Protein AF-A0A0W0FMC0-F1 (afdb_monomer_lite)

Organism: Moniliophthora roreri (NCBI:txid221103)

Structure (mmCIF, N/CA/C/O backbone):
data_AF-A0A0W0FMC0-F1
#
_entry.id   AF-A0A0W0FMC0-F1
#
loop_
_atom_site.group_PDB
_atom_site.id
_atom_site.type_symbol
_atom_site.label_atom_id
_atom_site.label_alt_id
_atom_site.label_comp_id
_atom_site.label_asym_id
_atom_site.label_entity_id
_atom_site.label_seq_id
_atom_site.pdbx_PDB_ins_code
_atom_site.Cartn_x
_atom_site.Cartn_y
_atom_site.Cartn_z
_atom_site.occupancy
_atom_site.B_iso_or_equiv
_atom_site.auth_seq_id
_atom_site.auth_comp_id
_atom_site.auth_asym_id
_atom_site.auth_atom_id
_atom_site.pdbx_PDB_model_num
ATOM 1 N N . MET A 1 1 ? 22.360 -25.086 11.226 1.00 50.34 1 MET A N 1
ATOM 2 C CA . MET A 1 1 ? 21.334 -25.735 12.081 1.00 50.34 1 MET A CA 1
ATOM 3 C C . MET A 1 1 ? 20.639 -26.834 11.282 1.00 50.34 1 MET A C 1
ATOM 5 O O . MET A 1 1 ? 20.276 -26.610 10.137 1.00 50.34 1 MET A O 1
ATOM 9 N N . SER A 1 2 ? 20.569 -28.038 11.855 1.00 46.50 2 SER A N 1
ATOM 10 C CA . SER A 1 2 ? 20.397 -29.331 11.168 1.00 46.50 2 SER A CA 1
ATOM 11 C C . SER A 1 2 ? 19.040 -29.531 10.470 1.00 46.50 2 SER A C 1
ATOM 13 O O . SER A 1 2 ? 17.982 -29.369 11.078 1.00 46.50 2 SER A O 1
ATOM 15 N N . SER A 1 3 ? 19.076 -29.980 9.212 1.00 63.41 3 SER A N 1
ATOM 16 C CA . SER A 1 3 ? 17.929 -30.356 8.362 1.00 63.41 3 SER A CA 1
ATOM 17 C C . SER A 1 3 ? 17.030 -31.457 8.955 1.00 63.41 3 SER A C 1
ATOM 19 O O . SER A 1 3 ? 15.881 -31.623 8.537 1.00 63.41 3 SER A O 1
ATOM 21 N N . SER A 1 4 ? 17.512 -32.173 9.975 1.00 63.03 4 SER A N 1
ATOM 22 C CA . SER A 1 4 ? 16.796 -33.255 10.660 1.00 63.03 4 SER A CA 1
ATOM 23 C C . SER A 1 4 ? 15.571 -32.775 11.458 1.00 63.03 4 SER A C 1
ATOM 25 O O . SER A 1 4 ? 14.527 -33.435 11.471 1.00 63.03 4 SER A O 1
ATOM 27 N N . THR A 1 5 ? 15.623 -31.584 12.066 1.00 66.31 5 THR A N 1
ATOM 28 C CA . THR A 1 5 ? 14.512 -31.079 12.899 1.00 66.31 5 THR A CA 1
ATOM 29 C C . THR A 1 5 ? 13.316 -30.601 12.073 1.00 66.31 5 THR A C 1
ATOM 31 O O . THR A 1 5 ? 12.178 -30.649 12.546 1.00 66.31 5 THR A O 1
ATOM 34 N N . ARG A 1 6 ? 13.538 -30.209 10.810 1.00 66.31 6 ARG A N 1
ATOM 35 C CA . ARG A 1 6 ? 12.477 -29.761 9.892 1.00 66.31 6 ARG A CA 1
ATOM 36 C C . ARG A 1 6 ? 11.593 -30.924 9.426 1.00 66.31 6 ARG A C 1
ATOM 38 O O . ARG A 1 6 ? 10.374 -30.777 9.377 1.00 66.31 6 ARG A O 1
ATOM 45 N N . ARG A 1 7 ? 12.179 -32.106 9.178 1.00 72.12 7 ARG A N 1
ATOM 46 C CA . ARG A 1 7 ? 11.436 -33.302 8.728 1.00 72.12 7 ARG A CA 1
ATOM 47 C C . ARG A 1 7 ? 10.457 -33.841 9.777 1.00 72.12 7 ARG A C 1
ATOM 49 O O . ARG A 1 7 ? 9.351 -34.229 9.417 1.00 72.12 7 ARG A O 1
ATOM 56 N N . ARG A 1 8 ? 10.807 -33.804 11.071 1.00 74.75 8 ARG A N 1
ATOM 57 C CA . ARG A 1 8 ? 9.919 -34.284 12.155 1.00 74.75 8 ARG A CA 1
ATOM 58 C C . ARG A 1 8 ? 8.680 -33.409 12.372 1.00 74.75 8 ARG A C 1
ATOM 60 O O . ARG A 1 8 ? 7.658 -33.905 12.833 1.00 74.75 8 ARG A O 1
ATOM 67 N N . LYS A 1 9 ? 8.753 -32.111 12.054 1.00 76.50 9 LYS A N 1
ATOM 68 C CA . LYS A 1 9 ? 7.591 -31.210 12.144 1.00 76.50 9 LYS A CA 1
ATOM 69 C C . LYS A 1 9 ? 6.616 -31.443 10.988 1.00 76.50 9 LYS A C 1
ATOM 71 O O . LYS A 1 9 ? 5.413 -31.482 11.211 1.00 76.50 9 LYS A O 1
ATOM 76 N N . LEU A 1 10 ? 7.143 -31.676 9.785 1.00 76.75 10 LEU A N 1
ATOM 77 C CA . LEU A 1 10 ? 6.347 -31.985 8.594 1.00 76.75 10 LEU A CA 1
ATOM 78 C C . LEU A 1 10 ? 5.577 -33.305 8.723 1.00 76.75 10 LEU A C 1
ATOM 80 O O . LEU A 1 10 ? 4.398 -33.343 8.387 1.00 76.75 10 LEU A O 1
ATOM 84 N N . SER A 1 11 ? 6.189 -34.361 9.270 1.00 80.31 11 SER A N 1
ATOM 85 C CA . SER A 1 11 ? 5.508 -35.657 9.408 1.00 80.31 11 SER A CA 1
ATOM 86 C C . SER A 1 11 ? 4.290 -35.606 10.336 1.00 80.31 11 SER A C 1
ATOM 88 O O . SER A 1 11 ? 3.269 -36.213 10.028 1.00 80.31 11 SER A O 1
ATOM 90 N N . ARG A 1 12 ? 4.348 -34.837 11.433 1.00 80.19 12 ARG A N 1
ATOM 91 C CA . ARG A 1 12 ? 3.200 -34.662 12.344 1.00 80.19 12 ARG A CA 1
ATOM 92 C C . ARG A 1 12 ? 2.020 -33.963 11.669 1.00 80.19 12 ARG A C 1
ATOM 94 O O . ARG A 1 12 ? 0.879 -34.341 11.903 1.00 80.19 12 ARG A O 1
ATOM 101 N N . ILE A 1 13 ? 2.299 -32.978 10.819 1.00 78.00 13 ILE A N 1
ATOM 102 C CA . ILE A 1 13 ? 1.265 -32.238 10.085 1.00 78.00 13 ILE A CA 1
ATOM 103 C C . ILE A 1 13 ? 0.636 -33.134 9.015 1.00 78.00 13 ILE A C 1
ATOM 105 O O . ILE A 1 13 ? -0.584 -33.199 8.912 1.00 78.00 13 ILE A O 1
ATOM 109 N N . ILE A 1 14 ? 1.457 -33.873 8.263 1.00 81.25 14 ILE A N 1
ATOM 110 C CA . ILE A 1 14 ? 0.978 -34.778 7.212 1.00 81.25 14 ILE A CA 1
ATOM 111 C C . ILE A 1 14 ? 0.066 -35.864 7.802 1.00 81.25 14 ILE A C 1
ATOM 113 O O . ILE A 1 14 ? -0.998 -36.123 7.248 1.00 81.25 14 ILE A O 1
ATOM 117 N N . LEU A 1 15 ? 0.423 -36.445 8.954 1.00 82.19 15 LEU A N 1
ATOM 118 C CA . LEU A 1 15 ? -0.412 -37.451 9.623 1.00 82.19 15 LEU A CA 1
ATOM 119 C C . LEU A 1 15 ? -1.771 -36.891 10.078 1.00 82.19 15 LEU A C 1
ATOM 121 O O . LEU A 1 15 ? -2.780 -37.576 9.934 1.00 82.19 15 LEU A O 1
ATOM 125 N N . LEU A 1 16 ? -1.824 -35.644 10.563 1.00 77.75 16 LEU A N 1
ATOM 126 C CA . LEU A 1 16 ? -3.081 -34.983 10.946 1.00 77.75 16 LEU A CA 1
ATOM 127 C C . LEU A 1 16 ? -3.977 -34.681 9.738 1.00 77.75 16 LEU A C 1
ATOM 129 O O . LEU A 1 16 ? -5.188 -34.882 9.809 1.00 77.75 16 LEU A O 1
ATOM 133 N N . VAL A 1 17 ? -3.389 -34.244 8.620 1.00 80.19 17 VAL A N 1
ATOM 134 C CA . VAL A 1 17 ? -4.137 -33.987 7.379 1.00 80.19 17 VAL A CA 1
ATOM 135 C C . VAL A 1 17 ? -4.696 -35.290 6.811 1.00 80.19 17 VAL A C 1
ATOM 137 O O . VAL A 1 17 ? -5.877 -35.346 6.481 1.00 80.19 17 VAL A O 1
ATOM 140 N N . ILE A 1 18 ? -3.886 -36.352 6.750 1.00 81.75 18 ILE A N 1
ATOM 141 C CA . ILE A 1 18 ? -4.341 -37.674 6.292 1.00 81.75 18 ILE A CA 1
ATOM 142 C C . ILE A 1 18 ? -5.462 -38.195 7.197 1.00 81.75 18 ILE A C 1
ATOM 144 O O . ILE A 1 18 ? -6.470 -38.678 6.689 1.00 81.75 18 ILE A O 1
ATOM 148 N N . GLY A 1 19 ? -5.322 -38.039 8.519 1.00 80.88 19 GLY A N 1
ATOM 149 C CA . GLY A 1 19 ? -6.360 -38.395 9.483 1.00 80.88 19 GLY A CA 1
ATOM 150 C C . GLY A 1 19 ? -7.685 -37.697 9.184 1.00 80.88 19 GLY A C 1
ATOM 151 O O . GLY A 1 19 ? -8.689 -38.374 8.998 1.00 80.88 19 GLY A O 1
ATOM 152 N N . GLY A 1 20 ? -7.676 -36.368 9.044 1.00 78.56 20 GLY A N 1
ATOM 153 C CA . GLY A 1 20 ? -8.885 -35.592 8.750 1.00 78.56 20 GLY A CA 1
ATOM 154 C C . GLY A 1 20 ? -9.523 -35.909 7.392 1.00 78.56 20 GLY A C 1
ATOM 155 O O . GLY A 1 20 ? -10.747 -35.994 7.297 1.00 78.56 20 GLY A O 1
ATOM 156 N N . VAL A 1 21 ? -8.717 -36.152 6.352 1.00 77.56 21 VAL A N 1
ATOM 157 C CA . VAL A 1 21 ? -9.220 -36.582 5.034 1.00 77.56 21 VAL A CA 1
ATOM 158 C C . VAL A 1 21 ? -9.863 -37.969 5.122 1.00 77.56 21 VAL A C 1
ATOM 160 O O . VAL A 1 21 ? -10.952 -38.163 4.584 1.00 77.56 21 VAL A O 1
ATOM 163 N N . CYS A 1 22 ? -9.256 -38.913 5.849 1.00 75.44 22 CYS A N 1
ATOM 164 C CA . CYS A 1 22 ? -9.851 -40.230 6.094 1.00 75.44 22 CYS A CA 1
ATOM 165 C C . CYS A 1 22 ? -11.200 -40.131 6.818 1.00 75.44 22 CYS A C 1
ATOM 167 O O . CYS A 1 22 ? -12.134 -40.836 6.438 1.00 75.44 22 CYS A O 1
ATOM 169 N N . THR A 1 23 ? -11.346 -39.237 7.803 1.00 78.06 23 THR A N 1
ATOM 170 C CA . THR A 1 23 ? -12.626 -39.037 8.505 1.00 78.06 23 THR A CA 1
ATOM 171 C C . THR A 1 23 ? -13.721 -38.532 7.563 1.00 78.06 23 THR A C 1
ATOM 173 O O . THR A 1 23 ? -14.852 -39.007 7.627 1.00 78.06 23 THR A O 1
ATOM 176 N N . ILE A 1 24 ? -13.386 -37.618 6.644 1.00 73.75 24 ILE A N 1
ATOM 177 C CA . ILE A 1 24 ? -14.329 -37.098 5.639 1.00 73.75 24 ILE A CA 1
ATOM 178 C C . ILE A 1 24 ? -14.739 -38.202 4.655 1.00 73.75 24 ILE A C 1
ATOM 180 O O . ILE A 1 24 ? -15.923 -38.351 4.359 1.00 73.75 24 ILE A O 1
ATOM 184 N N . VAL A 1 25 ? -13.787 -39.009 4.174 1.00 77.44 25 VAL A N 1
ATOM 185 C CA . VAL A 1 25 ? -14.071 -40.127 3.255 1.00 77.44 25 VAL A CA 1
ATOM 186 C C . VAL A 1 25 ? -14.933 -41.196 3.934 1.00 77.44 25 VAL A C 1
ATOM 188 O O . VAL A 1 25 ? -15.884 -41.685 3.325 1.00 77.44 25 VAL A O 1
ATOM 191 N N . ALA A 1 26 ? -14.669 -41.514 5.203 1.00 76.75 26 ALA A N 1
ATOM 192 C CA . ALA A 1 26 ? -15.490 -42.439 5.981 1.00 76.75 26 ALA A CA 1
ATOM 193 C C . ALA A 1 26 ? -16.919 -41.905 6.195 1.00 76.75 26 ALA A C 1
ATOM 195 O O . ALA A 1 26 ? -17.886 -42.649 6.025 1.00 76.75 26 ALA A O 1
ATOM 196 N N . ALA A 1 27 ? -17.070 -40.608 6.489 1.00 71.56 27 ALA A N 1
ATOM 197 C CA . ALA A 1 27 ? -18.377 -39.961 6.615 1.00 71.56 27 ALA A CA 1
ATOM 198 C C . ALA A 1 27 ? -19.159 -39.960 5.287 1.00 71.56 27 ALA A C 1
ATOM 200 O O . ALA A 1 27 ? -20.365 -40.206 5.280 1.00 71.56 27 ALA A O 1
ATOM 201 N N . LEU A 1 28 ? -18.477 -39.751 4.155 1.00 74.81 28 LEU A N 1
ATOM 202 C CA . LEU A 1 28 ? -19.079 -39.826 2.819 1.00 74.81 28 LEU A CA 1
ATOM 203 C C . LEU A 1 28 ? -19.475 -41.257 2.428 1.00 74.81 28 LEU A C 1
ATOM 205 O O . LEU A 1 28 ? -20.515 -41.453 1.805 1.00 74.81 28 LEU A O 1
ATOM 209 N N . ALA A 1 29 ? -18.697 -42.267 2.822 1.00 77.69 29 ALA A N 1
ATOM 210 C CA . ALA A 1 29 ? -19.062 -43.668 2.608 1.00 77.69 29 ALA A CA 1
ATOM 211 C C . ALA A 1 29 ? -20.300 -44.067 3.434 1.00 77.69 29 ALA A C 1
ATOM 213 O O . ALA A 1 29 ? -21.168 -44.789 2.942 1.00 77.69 29 ALA A O 1
ATOM 214 N N . ALA A 1 30 ? -20.429 -43.532 4.652 1.00 70.38 30 ALA A N 1
ATOM 215 C CA . ALA A 1 30 ? -21.593 -43.724 5.519 1.00 70.38 30 ALA A CA 1
ATOM 216 C C . ALA A 1 30 ? -22.835 -42.906 5.093 1.00 70.38 30 ALA A C 1
ATOM 218 O O . ALA A 1 30 ? -23.935 -43.143 5.596 1.00 70.38 30 ALA A O 1
ATOM 219 N N . PHE A 1 31 ? -22.694 -41.975 4.137 1.00 73.00 31 PHE A N 1
ATOM 220 C CA . PHE A 1 31 ? -23.781 -41.121 3.628 1.00 73.00 31 PHE A CA 1
ATOM 221 C C . PHE A 1 31 ? -24.925 -41.934 3.002 1.00 73.00 31 PHE A C 1
ATOM 223 O O . PHE A 1 31 ? -26.062 -41.477 2.960 1.00 73.00 31 PHE A O 1
ATOM 230 N N . LYS A 1 32 ? -24.649 -43.161 2.542 1.00 71.25 32 LYS A N 1
ATOM 231 C CA . LYS A 1 32 ? -25.658 -44.034 1.926 1.00 71.25 32 LYS A CA 1
ATOM 232 C C . LYS A 1 32 ? -26.645 -44.659 2.919 1.00 71.25 32 LYS A C 1
ATOM 234 O O . LYS A 1 32 ? -27.677 -45.147 2.470 1.00 71.25 32 LYS A O 1
ATOM 239 N N . SER A 1 33 ? -26.350 -44.664 4.222 1.00 73.88 33 SER A N 1
ATOM 240 C CA . SER A 1 33 ? -27.162 -45.372 5.229 1.00 73.88 33 SER A CA 1
ATOM 241 C C . SER A 1 33 ? -27.636 -44.513 6.405 1.00 73.88 33 SER A C 1
ATOM 243 O O . SER A 1 33 ? -28.436 -44.995 7.201 1.00 73.88 33 SER A O 1
ATOM 245 N N . ASN A 1 34 ? -27.168 -43.268 6.538 1.00 75.19 34 ASN A N 1
ATOM 246 C CA . ASN A 1 34 ? -27.445 -42.417 7.700 1.00 75.19 34 ASN A CA 1
ATOM 247 C C . ASN A 1 34 ? -28.286 -41.182 7.362 1.00 75.19 34 ASN A C 1
ATOM 249 O O . ASN A 1 34 ? -28.325 -40.716 6.225 1.00 75.19 34 ASN A O 1
ATOM 253 N N . SER A 1 35 ? -28.940 -40.626 8.389 1.00 81.31 35 SER A N 1
ATOM 254 C CA . SER A 1 35 ? -29.713 -39.392 8.244 1.00 81.31 35 SER A CA 1
ATOM 255 C C . SER A 1 35 ? -28.813 -38.225 7.791 1.00 81.31 35 SER A C 1
ATOM 257 O O . SER A 1 35 ? -27.708 -38.054 8.319 1.00 81.31 35 SER A O 1
ATOM 259 N N . PRO A 1 36 ? -29.271 -37.386 6.845 1.00 78.31 36 PRO A N 1
ATOM 260 C CA . PRO A 1 36 ? -28.456 -36.327 6.242 1.00 78.31 36 PRO A CA 1
ATOM 261 C C . PRO A 1 36 ? -27.930 -35.300 7.261 1.00 78.31 36 PRO A C 1
ATOM 263 O O . PRO A 1 36 ? -26.868 -34.714 7.050 1.00 78.31 36 PRO A O 1
ATOM 266 N N . GLY A 1 37 ? -28.625 -35.117 8.391 1.00 79.62 37 GLY A N 1
ATOM 267 C CA . GLY A 1 37 ? -28.199 -34.215 9.466 1.00 79.62 37 GLY A CA 1
ATOM 268 C C . GLY A 1 37 ? -26.937 -34.685 10.195 1.00 79.62 37 GLY A C 1
ATOM 269 O O . GLY A 1 37 ? -26.035 -33.885 10.444 1.00 79.62 37 GLY A O 1
ATOM 270 N N . VAL A 1 38 ? -26.823 -35.987 10.479 1.00 77.69 38 VAL A N 1
ATOM 271 C CA . VAL A 1 38 ? -25.631 -36.555 11.139 1.00 77.69 38 VAL A CA 1
ATOM 272 C C . VAL A 1 38 ? -24.420 -36.458 10.215 1.00 77.69 38 VAL A C 1
ATOM 274 O O . VAL A 1 38 ? -23.313 -36.151 10.661 1.00 77.69 38 VAL A O 1
ATOM 277 N N . THR A 1 39 ? -24.628 -36.640 8.912 1.00 74.56 39 THR A N 1
ATOM 278 C CA . THR A 1 39 ? -23.538 -36.563 7.944 1.00 74.56 39 THR A CA 1
ATOM 279 C C . THR A 1 39 ? -23.052 -35.133 7.728 1.00 74.56 39 THR A C 1
ATOM 281 O O . THR A 1 39 ? -21.844 -34.910 7.663 1.00 74.56 39 THR A O 1
ATOM 284 N N . ALA A 1 40 ? -23.954 -34.147 7.711 1.00 77.25 40 ALA A N 1
ATOM 285 C CA . ALA A 1 40 ? -23.573 -32.735 7.667 1.00 77.25 40 ALA A CA 1
ATOM 286 C C . ALA A 1 40 ? -22.728 -32.335 8.890 1.00 77.25 40 ALA A C 1
ATOM 288 O O . ALA A 1 40 ? -21.667 -31.728 8.735 1.00 77.25 40 ALA A O 1
ATOM 289 N N . LEU A 1 41 ? -23.140 -32.740 10.097 1.00 78.19 41 LEU A N 1
ATOM 290 C CA . LEU A 1 41 ? -22.390 -32.465 11.327 1.00 78.19 41 LEU A CA 1
ATOM 291 C C . LEU A 1 41 ? -21.018 -33.152 11.345 1.00 78.19 41 LEU A C 1
ATOM 293 O O . LEU A 1 41 ? -20.036 -32.545 11.771 1.00 78.19 41 LEU A O 1
ATOM 297 N N . SER A 1 42 ? -20.924 -34.384 10.838 1.00 78.62 42 SER A N 1
ATOM 298 C CA . SER A 1 42 ? -19.655 -35.115 10.744 1.00 78.62 42 SER A CA 1
ATOM 299 C C . SER A 1 42 ? -18.674 -34.451 9.771 1.00 78.62 42 SER A C 1
ATOM 301 O O . SER A 1 42 ? -17.496 -34.291 10.096 1.00 78.62 42 SER A O 1
ATOM 303 N N . VAL A 1 43 ? -19.158 -33.970 8.619 1.00 78.94 43 VAL A N 1
ATOM 304 C CA . VAL A 1 43 ? -18.333 -33.229 7.651 1.00 78.94 43 VAL A CA 1
ATOM 305 C C . VAL A 1 43 ? -17.854 -31.903 8.241 1.00 78.94 43 VAL A C 1
ATOM 307 O O . VAL A 1 43 ? -16.667 -31.597 8.147 1.00 78.94 43 VAL A O 1
ATOM 310 N N . VAL A 1 44 ? -18.736 -31.140 8.898 1.00 76.75 44 VAL A N 1
ATOM 311 C CA . VAL A 1 44 ? -18.365 -29.872 9.551 1.00 76.75 44 VAL A CA 1
ATOM 312 C C . VAL A 1 44 ? -17.350 -30.112 10.671 1.00 76.75 44 VAL A C 1
ATOM 314 O O . VAL A 1 44 ? -16.348 -29.405 10.744 1.00 76.75 44 VAL A O 1
ATOM 317 N N . SER A 1 45 ? -17.545 -31.145 11.494 1.00 78.94 45 SER A N 1
ATOM 318 C CA . SER A 1 45 ? -16.600 -31.529 12.550 1.00 78.94 45 SER A CA 1
ATOM 319 C C . SER A 1 45 ? -15.228 -31.917 11.982 1.00 78.94 45 SER A C 1
ATOM 321 O O . SER A 1 45 ? -14.202 -31.423 12.458 1.00 78.94 45 SER A O 1
ATOM 323 N N . GLY A 1 46 ? -15.195 -32.715 10.908 1.00 80.44 46 GLY A N 1
ATOM 324 C CA . GLY A 1 46 ? -13.962 -33.055 10.196 1.00 80.44 46 GLY A CA 1
ATOM 325 C C . GLY A 1 46 ? -13.252 -31.819 9.638 1.00 80.44 46 GLY A C 1
ATOM 326 O O . GLY A 1 46 ? -12.039 -31.678 9.792 1.00 80.44 46 GLY A O 1
ATOM 327 N N . PHE A 1 47 ? -14.009 -30.877 9.072 1.00 79.38 47 PHE A N 1
ATOM 328 C CA . PHE A 1 47 ? -13.470 -29.627 8.538 1.00 79.38 47 PHE A CA 1
ATOM 329 C C . PHE A 1 47 ? -12.883 -28.734 9.635 1.00 79.38 47 PHE A C 1
ATOM 331 O O . PHE A 1 47 ? -11.775 -28.226 9.477 1.00 79.38 47 PHE A O 1
ATOM 338 N N . VAL A 1 48 ? -13.572 -28.591 10.773 1.00 78.06 48 VAL A N 1
ATOM 339 C CA . VAL A 1 48 ? -13.076 -27.840 11.938 1.00 78.06 48 VAL A CA 1
ATOM 340 C C . VAL A 1 48 ? -11.805 -28.483 12.495 1.00 78.06 48 VAL A C 1
ATOM 342 O O . VAL A 1 48 ? -10.859 -27.770 12.818 1.00 78.06 48 VAL A O 1
ATOM 345 N N . SER A 1 49 ? -11.728 -29.814 12.547 1.00 77.31 49 SER A N 1
ATOM 346 C CA . SER A 1 49 ? -10.540 -30.520 13.042 1.00 77.31 49 SER A CA 1
ATOM 347 C C . SER A 1 49 ? -9.327 -30.382 12.111 1.00 77.31 49 SER A C 1
ATOM 349 O O . SER A 1 49 ? -8.197 -30.241 12.577 1.00 77.31 49 SER A O 1
ATOM 351 N N . VAL A 1 50 ? -9.539 -30.385 10.792 1.00 79.94 50 VAL A N 1
ATOM 352 C CA . VAL A 1 50 ? -8.485 -30.078 9.808 1.00 79.94 50 VAL A CA 1
ATOM 353 C C . VAL A 1 50 ? -8.080 -28.604 9.909 1.00 79.94 50 VAL A C 1
ATOM 355 O O . VAL A 1 50 ? -6.894 -28.272 9.869 1.00 79.94 50 VAL A O 1
ATOM 358 N N . TRP A 1 51 ? -9.052 -27.714 10.110 1.00 78.88 51 TRP A N 1
ATOM 359 C CA . TRP A 1 51 ? -8.828 -26.279 10.237 1.00 78.88 51 TRP A CA 1
ATOM 360 C C . TRP A 1 51 ? -8.002 -25.916 11.474 1.00 78.88 51 TRP A C 1
ATOM 362 O O . TRP A 1 51 ? -7.061 -25.133 11.363 1.00 78.88 51 TRP A O 1
ATOM 372 N N . THR A 1 52 ? -8.280 -26.500 12.642 1.00 78.88 52 THR A N 1
ATOM 373 C CA . THR A 1 52 ? -7.505 -26.243 13.871 1.00 78.88 52 THR A CA 1
ATOM 374 C C . THR A 1 52 ? -6.061 -26.734 13.759 1.00 78.88 52 THR A C 1
ATOM 376 O O . THR A 1 52 ? -5.156 -26.062 14.255 1.00 78.88 52 THR A O 1
ATOM 379 N N . ALA A 1 53 ? -5.818 -27.837 13.042 1.00 77.25 53 ALA A N 1
ATOM 380 C CA . ALA A 1 53 ? -4.471 -28.344 12.776 1.00 77.25 53 ALA A CA 1
ATOM 381 C C . ALA A 1 53 ? -3.665 -27.443 11.817 1.00 77.25 53 ALA A C 1
ATOM 383 O O . ALA A 1 53 ? -2.450 -27.304 11.973 1.00 77.25 53 ALA A O 1
ATOM 384 N N . ILE A 1 54 ? -4.328 -26.809 10.843 1.00 73.06 54 ILE A N 1
ATOM 385 C CA . ILE A 1 54 ? -3.684 -25.938 9.844 1.00 73.06 54 ILE A CA 1
ATOM 386 C C . ILE A 1 54 ? -3.598 -24.476 10.336 1.00 73.06 54 ILE A C 1
ATOM 388 O O . ILE A 1 54 ? -2.646 -23.774 9.998 1.00 73.06 54 ILE A O 1
ATOM 392 N N . SER A 1 55 ? -4.500 -24.030 11.219 1.00 71.00 55 SER A N 1
ATOM 393 C CA . SER A 1 55 ? -4.588 -22.676 11.808 1.00 71.00 55 SER A CA 1
ATOM 394 C C . SER A 1 55 ? -3.250 -22.008 12.194 1.00 71.00 55 SER A C 1
ATOM 396 O O . SER A 1 55 ? -3.029 -20.860 11.789 1.00 71.00 55 SER A O 1
ATOM 398 N N . PRO A 1 56 ? -2.298 -22.674 12.887 1.00 71.56 56 PRO A N 1
ATOM 399 C CA . PRO A 1 56 ? -1.021 -22.037 13.227 1.00 71.56 56 PRO A CA 1
ATOM 400 C C . PRO A 1 56 ? -0.157 -21.681 12.004 1.00 71.56 56 PRO A C 1
ATOM 402 O O . PRO A 1 56 ? 0.658 -20.765 12.085 1.00 71.56 56 PRO A O 1
ATOM 405 N N . PHE A 1 57 ? -0.349 -22.347 10.862 1.00 60.00 57 PHE A N 1
ATOM 406 C CA . PHE A 1 57 ? 0.308 -22.009 9.593 1.00 60.00 57 PHE A CA 1
ATOM 407 C C . PHE A 1 57 ? -0.459 -20.954 8.793 1.00 60.00 57 PHE A C 1
ATOM 409 O O . PHE A 1 57 ? 0.142 -20.175 8.053 1.00 60.00 57 PHE A O 1
ATOM 416 N N . VAL A 1 58 ? -1.775 -20.879 8.978 1.00 57.28 58 VAL A N 1
ATOM 417 C CA . VAL A 1 58 ? -2.651 -19.956 8.251 1.00 57.28 58 VAL A CA 1
ATOM 418 C C . VAL A 1 58 ? -2.512 -18.510 8.750 1.00 57.28 58 VAL A C 1
ATOM 420 O O . VAL A 1 58 ? -2.705 -17.583 7.973 1.00 57.28 58 VAL A O 1
ATOM 423 N N . LYS A 1 59 ? -2.026 -18.273 9.978 1.00 56.66 59 LYS A N 1
ATOM 424 C CA . LYS A 1 59 ? -1.605 -16.919 10.401 1.00 56.66 59 LYS A CA 1
ATOM 425 C C . LYS A 1 59 ? -0.532 -16.298 9.488 1.00 56.66 59 LYS A C 1
ATOM 427 O O . LYS A 1 59 ? -0.419 -15.080 9.451 1.00 56.66 59 LYS A O 1
ATOM 432 N N . ARG A 1 60 ? 0.234 -17.111 8.742 1.00 56.44 60 ARG A N 1
ATOM 433 C CA . ARG A 1 60 ? 1.222 -16.645 7.747 1.00 56.44 60 ARG A CA 1
ATOM 434 C C . ARG A 1 60 ? 0.706 -16.632 6.305 1.00 56.44 60 ARG A C 1
ATOM 436 O O . ARG A 1 60 ? 1.315 -15.997 5.453 1.00 56.44 60 ARG A O 1
ATOM 443 N N . LEU A 1 61 ? -0.396 -17.317 6.014 1.00 52.81 61 LEU A N 1
ATOM 444 C CA . LEU A 1 61 ? -1.021 -17.350 4.692 1.00 52.81 61 LEU A CA 1
ATOM 445 C C . LEU A 1 61 ? -2.322 -16.562 4.777 1.00 52.81 61 LEU A C 1
ATOM 447 O O . LEU A 1 61 ? -3.337 -17.106 5.193 1.00 52.81 61 LEU A O 1
ATOM 451 N N . SER A 1 62 ? -2.272 -15.280 4.404 1.00 52.84 62 SER A N 1
ATOM 452 C CA . SER A 1 62 ? -3.420 -14.364 4.368 1.00 52.84 62 SER A CA 1
ATOM 453 C C . SER A 1 62 ? -4.687 -15.058 3.839 1.00 52.84 62 SER A C 1
ATOM 455 O O . SER A 1 62 ? -4.875 -15.230 2.631 1.00 52.84 62 SER A O 1
ATOM 457 N N . ILE A 1 63 ? -5.560 -15.461 4.772 1.00 56.00 63 ILE A N 1
ATOM 458 C CA . ILE A 1 63 ? -6.862 -16.112 4.533 1.00 56.00 63 ILE A CA 1
ATOM 459 C C . ILE A 1 63 ? -7.683 -15.287 3.546 1.00 56.00 63 ILE A C 1
ATOM 461 O O . ILE A 1 63 ? -8.359 -15.829 2.672 1.00 56.00 63 ILE A O 1
ATOM 465 N N . TYR A 1 64 ? -7.550 -13.966 3.638 1.00 54.41 64 TYR A N 1
ATOM 466 C CA . TYR A 1 64 ? -8.215 -13.011 2.772 1.00 54.41 64 TYR A CA 1
ATOM 467 C C . TYR A 1 64 ? -7.896 -13.218 1.287 1.00 54.41 64 TYR A C 1
ATOM 469 O O . TYR A 1 64 ? -8.805 -13.112 0.468 1.00 54.41 64 TYR A O 1
ATOM 477 N N . ARG A 1 65 ? -6.664 -13.589 0.898 1.00 62.22 65 ARG A N 1
ATOM 478 C CA . ARG A 1 65 ? -6.328 -13.794 -0.528 1.00 62.22 65 ARG A CA 1
ATOM 479 C C . ARG A 1 65 ? -6.950 -15.064 -1.115 1.00 62.22 65 ARG A C 1
ATOM 481 O O . ARG A 1 65 ? -7.341 -15.055 -2.282 1.00 62.22 65 ARG A O 1
ATOM 488 N N . ILE A 1 66 ? -7.067 -16.140 -0.332 1.00 65.44 66 ILE A N 1
ATOM 489 C CA . ILE A 1 66 ? -7.667 -17.404 -0.797 1.00 65.44 66 ILE A CA 1
ATOM 490 C C . ILE A 1 66 ? -9.191 -17.301 -0.794 1.00 65.44 66 ILE A C 1
ATOM 492 O O . ILE A 1 66 ? -9.813 -17.668 -1.787 1.00 65.44 66 ILE A O 1
ATOM 496 N N . VAL A 1 67 ? -9.792 -16.737 0.258 1.00 68.44 67 VAL A N 1
ATOM 497 C CA . VAL A 1 67 ? -11.248 -16.541 0.323 1.00 68.44 67 VAL A CA 1
ATOM 498 C C . VAL A 1 67 ? -11.707 -15.581 -0.776 1.00 68.44 67 VAL A C 1
ATOM 500 O O . VAL A 1 67 ? -12.644 -15.914 -1.491 1.00 68.44 67 VAL A O 1
ATOM 503 N N . ARG A 1 68 ? -10.996 -14.469 -1.021 1.00 61.75 68 ARG A N 1
ATOM 504 C CA . ARG A 1 68 ? -11.318 -13.521 -2.107 1.00 61.75 68 ARG A CA 1
ATOM 505 C C . ARG A 1 68 ? -11.167 -14.124 -3.510 1.00 61.75 68 ARG A C 1
ATOM 507 O O . ARG A 1 68 ? -11.910 -13.746 -4.410 1.00 61.75 68 ARG A O 1
ATOM 514 N N . ARG A 1 69 ? -10.244 -15.075 -3.719 1.00 66.00 69 ARG A N 1
ATOM 515 C CA . ARG A 1 69 ? -10.149 -15.831 -4.987 1.00 66.00 69 ARG A CA 1
ATOM 516 C C . ARG A 1 69 ? -11.201 -16.938 -5.100 1.00 66.00 69 ARG A C 1
ATOM 518 O O . ARG A 1 69 ? -11.703 -17.174 -6.194 1.00 66.00 69 ARG A O 1
ATOM 525 N N . GLY A 1 70 ? -11.544 -17.599 -3.996 1.00 60.56 70 GLY A N 1
ATOM 526 C CA . GLY A 1 70 ? -12.523 -18.687 -3.959 1.00 60.56 70 GLY A CA 1
ATOM 527 C C . GLY A 1 70 ? -13.964 -18.207 -4.141 1.00 60.56 70 GLY A C 1
ATOM 528 O O . GLY A 1 70 ? -14.710 -18.794 -4.923 1.00 60.56 70 GLY A O 1
ATOM 529 N N . THR A 1 71 ? -14.349 -17.101 -3.500 1.00 60.88 71 THR A N 1
ATOM 530 C CA . THR A 1 71 ? -15.706 -16.539 -3.621 1.00 60.88 71 THR A CA 1
ATOM 531 C C . THR A 1 71 ? -15.992 -15.997 -5.023 1.00 60.88 71 THR A C 1
ATOM 533 O O . THR A 1 71 ? -17.107 -16.157 -5.515 1.00 60.88 71 THR A O 1
ATOM 536 N N . GLY A 1 72 ? -14.982 -15.472 -5.728 1.00 55.81 72 GLY A N 1
ATOM 537 C CA . GLY A 1 72 ? -15.117 -15.066 -7.134 1.00 55.81 72 GLY A CA 1
ATOM 538 C C . GLY A 1 72 ? -15.393 -16.230 -8.099 1.00 55.81 72 GLY A C 1
ATOM 539 O O . GLY A 1 72 ? -16.082 -16.052 -9.106 1.00 55.81 72 GLY A O 1
ATOM 540 N N . TYR A 1 73 ? -14.910 -17.436 -7.779 1.00 52.31 73 TYR A N 1
ATOM 541 C CA . TYR A 1 73 ? -15.064 -18.620 -8.632 1.00 52.31 73 TYR A CA 1
ATOM 542 C C . TYR A 1 73 ? -16.401 -19.349 -8.424 1.00 52.31 73 TYR A C 1
ATOM 544 O O . TYR A 1 73 ? -16.952 -19.900 -9.375 1.00 52.31 73 TYR A O 1
ATOM 552 N N . VAL A 1 74 ? -16.952 -19.323 -7.205 1.00 50.22 74 VAL A N 1
ATOM 553 C CA . VAL A 1 74 ? -18.258 -19.941 -6.903 1.00 50.22 74 VAL A CA 1
ATOM 554 C C . VAL A 1 74 ? -19.420 -19.003 -7.261 1.00 50.22 74 VAL A C 1
ATOM 556 O O . VAL A 1 74 ? -20.439 -19.465 -7.770 1.00 50.22 74 VAL A O 1
ATOM 559 N N . GLY A 1 75 ? -19.247 -17.683 -7.112 1.00 43.88 75 GLY A N 1
ATOM 560 C CA . GLY A 1 75 ? -20.263 -16.694 -7.500 1.00 43.88 75 GLY A CA 1
ATOM 561 C C . GLY A 1 75 ? -20.518 -16.598 -9.011 1.00 43.88 75 GLY A C 1
ATOM 562 O O . GLY A 1 75 ? -21.620 -16.251 -9.422 1.00 43.88 75 GLY A O 1
ATOM 563 N N . SER A 1 76 ? -19.544 -16.967 -9.851 1.00 45.97 76 SER A N 1
ATOM 564 C CA . SER A 1 76 ? -19.659 -16.831 -11.315 1.00 45.97 76 SER A CA 1
ATOM 565 C C . SER A 1 76 ? -20.305 -18.030 -12.026 1.00 45.97 76 SER A C 1
ATOM 567 O O . SER A 1 76 ? -20.499 -17.974 -13.237 1.00 45.97 76 SER A O 1
ATOM 569 N N . ARG A 1 77 ? -20.632 -19.126 -11.322 1.00 47.84 77 ARG A N 1
ATOM 570 C CA . ARG A 1 77 ? -21.183 -20.349 -11.948 1.00 47.84 77 ARG A CA 1
ATOM 571 C C . ARG A 1 77 ? -22.623 -20.707 -11.573 1.00 47.84 77 ARG A C 1
ATOM 573 O O . ARG A 1 77 ? -23.144 -21.657 -12.142 1.00 47.84 77 ARG A O 1
ATOM 580 N N . ILE A 1 78 ? -23.271 -19.979 -10.660 1.00 46.66 78 ILE A N 1
ATOM 581 C CA . ILE A 1 78 ? -24.594 -20.379 -10.134 1.00 46.66 78 ILE A CA 1
ATOM 582 C C . ILE A 1 78 ? -25.757 -19.545 -10.709 1.00 46.66 78 ILE A C 1
ATOM 584 O O . ILE A 1 78 ? -26.906 -19.962 -10.616 1.00 46.66 78 ILE A O 1
ATOM 588 N N . ILE A 1 79 ? -25.506 -18.432 -11.407 1.00 42.75 79 ILE A N 1
ATOM 589 C CA . ILE A 1 79 ? -26.584 -17.612 -11.992 1.00 42.75 79 ILE A CA 1
ATOM 590 C C . ILE A 1 79 ? -26.640 -17.808 -13.510 1.00 42.75 79 ILE A C 1
ATOM 592 O O . ILE A 1 79 ? -26.267 -16.955 -14.307 1.00 42.75 79 ILE A O 1
ATOM 596 N N . THR A 1 80 ? -27.099 -18.983 -13.923 1.00 42.81 80 THR A N 1
ATOM 597 C CA . THR A 1 80 ? -27.718 -19.189 -15.244 1.00 42.81 80 THR A CA 1
ATOM 598 C C . THR A 1 80 ? -28.960 -20.055 -15.048 1.00 42.81 80 THR A C 1
ATOM 600 O O . THR A 1 80 ? -29.145 -21.084 -15.683 1.00 42.81 80 THR A O 1
ATOM 603 N N . ALA A 1 81 ? -29.798 -19.668 -14.083 1.00 38.09 81 ALA A N 1
ATOM 604 C CA . ALA A 1 81 ? -31.125 -20.236 -13.925 1.00 38.09 81 ALA A CA 1
ATOM 605 C C . ALA A 1 81 ? -32.054 -19.538 -14.925 1.00 38.09 81 ALA A C 1
ATOM 607 O O . ALA A 1 81 ? -32.323 -18.341 -14.830 1.00 38.09 81 ALA A O 1
ATOM 608 N N . THR A 1 82 ? -32.489 -20.300 -15.919 1.00 41.19 82 THR A N 1
ATOM 609 C CA . THR A 1 82 ? -33.523 -19.947 -16.889 1.00 41.19 82 THR A CA 1
ATOM 610 C C . THR A 1 82 ? -34.819 -19.599 -16.163 1.00 41.19 82 THR A C 1
ATOM 612 O O . THR A 1 82 ? -35.483 -20.481 -15.620 1.00 41.19 82 THR A O 1
ATOM 615 N N . VAL A 1 83 ? -35.174 -18.317 -16.154 1.00 34.69 83 VAL A N 1
ATOM 616 C CA . VAL A 1 83 ? -36.504 -17.843 -15.757 1.00 34.69 83 VAL A CA 1
ATOM 617 C C . VAL A 1 83 ? -37.447 -18.052 -16.950 1.00 34.69 83 VAL A C 1
ATOM 619 O O . VAL A 1 83 ? -37.208 -17.450 -17.999 1.00 34.69 83 VAL A O 1
ATOM 622 N N . PRO A 1 84 ? -38.495 -18.890 -16.845 1.00 47.44 84 PRO A N 1
ATOM 623 C CA . PRO A 1 84 ? -39.514 -18.991 -17.880 1.00 47.44 84 PRO A CA 1
ATOM 624 C C . PRO A 1 84 ? -40.395 -17.738 -17.839 1.00 47.44 84 PRO A C 1
ATOM 626 O O . PRO A 1 84 ? -41.010 -17.416 -16.822 1.00 47.44 84 PRO A O 1
ATOM 62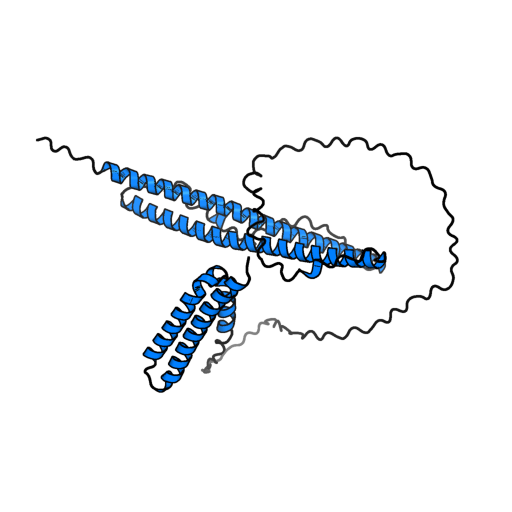9 N N . ARG A 1 85 ? -40.420 -17.007 -18.954 1.00 33.47 85 ARG A N 1
ATOM 630 C CA . ARG A 1 85 ? -41.272 -15.838 -19.167 1.00 33.47 85 ARG A CA 1
ATOM 631 C C . ARG A 1 85 ? -42.554 -16.338 -19.833 1.00 33.47 85 ARG A C 1
ATOM 633 O O . ARG A 1 85 ? -42.515 -16.763 -20.980 1.00 33.47 85 ARG A O 1
ATOM 640 N N . ASN A 1 86 ? -43.652 -16.354 -19.082 1.00 39.59 86 ASN A N 1
ATOM 641 C CA . ASN A 1 86 ? -44.981 -16.577 -19.640 1.00 39.59 86 ASN A CA 1
ATOM 642 C C . ASN A 1 86 ? -45.462 -15.268 -20.270 1.00 39.59 86 ASN A C 1
ATOM 644 O O . ASN A 1 86 ? -45.570 -14.253 -19.579 1.00 39.59 86 ASN A O 1
ATOM 648 N N . ASP A 1 87 ? -45.737 -15.327 -21.568 1.00 37.12 87 ASP A N 1
ATOM 649 C CA . ASP A 1 87 ? -46.393 -14.277 -22.333 1.00 37.12 87 ASP A CA 1
ATOM 650 C C . ASP A 1 87 ? -47.894 -14.285 -22.015 1.00 37.12 87 ASP A C 1
ATOM 652 O O . ASP A 1 87 ? -48.607 -15.245 -22.307 1.00 37.12 87 ASP A O 1
ATOM 656 N N . VAL A 1 88 ? -48.371 -13.202 -21.400 1.00 44.56 88 VAL A N 1
ATOM 657 C CA . VAL A 1 88 ? -49.770 -12.782 -21.493 1.00 44.56 88 VAL A CA 1
ATOM 658 C C . VAL A 1 88 ? -49.784 -11.588 -22.429 1.00 44.56 88 VAL A C 1
ATOM 660 O O . VAL A 1 88 ? -49.165 -10.555 -22.171 1.00 44.56 88 VAL A O 1
ATOM 663 N N . GLU A 1 89 ? -50.463 -11.797 -23.545 1.00 48.62 89 GLU A N 1
ATOM 664 C CA . GLU A 1 89 ? -50.804 -10.822 -24.562 1.00 48.62 89 GLU A CA 1
ATOM 665 C C . GLU A 1 89 ? -51.491 -9.602 -23.946 1.00 48.62 89 GLU A C 1
ATOM 667 O O . GLU A 1 89 ? -52.501 -9.740 -23.263 1.00 48.62 89 GLU A O 1
ATOM 672 N N . LEU A 1 90 ? -50.986 -8.404 -24.236 1.00 40.25 90 LEU A N 1
ATOM 673 C CA . LEU A 1 90 ? -51.803 -7.203 -24.409 1.00 40.25 90 LEU A CA 1
ATOM 674 C C . LEU A 1 90 ? -50.933 -6.131 -25.058 1.00 40.25 90 LEU A C 1
ATOM 676 O O . LEU A 1 90 ? -49.948 -5.658 -24.495 1.00 40.25 90 LEU A O 1
ATOM 680 N N . GLY A 1 91 ? -51.258 -5.853 -26.316 1.00 39.06 91 GLY A N 1
ATOM 681 C CA . GLY A 1 91 ? -50.473 -4.992 -27.179 1.00 39.06 91 GLY A CA 1
ATOM 682 C C . GLY A 1 91 ? -50.749 -3.504 -27.005 1.00 39.06 91 GLY A C 1
ATOM 683 O O . GLY A 1 91 ? -51.340 -3.049 -26.031 1.00 39.06 91 GLY A O 1
ATOM 684 N N . VAL A 1 92 ? -50.403 -2.815 -28.094 1.00 38.41 92 VAL A N 1
ATOM 685 C CA . VAL A 1 92 ? -50.817 -1.470 -28.502 1.00 38.41 92 VAL A CA 1
ATOM 686 C C . VAL A 1 92 ? -49.779 -0.359 -28.254 1.00 38.41 92 VAL A C 1
ATOM 688 O O . VAL A 1 92 ? -49.474 0.034 -27.137 1.00 38.41 92 VAL A O 1
ATOM 691 N N . LEU A 1 93 ? -49.358 0.182 -29.408 1.00 37.69 93 LEU A N 1
ATOM 692 C CA . LEU A 1 93 ? -48.775 1.494 -29.721 1.00 37.69 93 LEU A CA 1
ATOM 693 C C . LEU A 1 93 ? -47.247 1.690 -29.684 1.00 37.69 93 LEU A C 1
ATOM 695 O O . LEU A 1 93 ? -46.634 2.099 -28.706 1.00 37.69 93 LEU A O 1
ATOM 699 N N . HIS A 1 94 ? -46.686 1.492 -30.883 1.00 39.81 94 H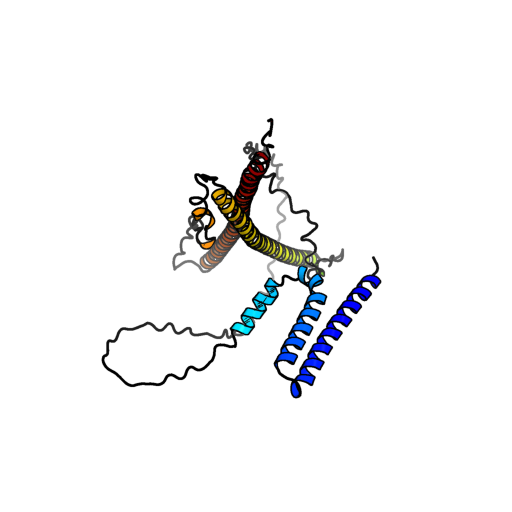IS A N 1
ATOM 700 C CA . HIS A 1 94 ? -45.635 2.283 -31.530 1.00 39.81 94 HIS A CA 1
ATOM 701 C C . HIS A 1 94 ? -45.327 3.652 -30.898 1.00 39.81 94 HIS A C 1
ATOM 703 O O . HIS A 1 94 ? -46.186 4.526 -30.943 1.00 39.81 94 HIS A O 1
ATOM 709 N N . VAL A 1 95 ? -44.054 3.890 -30.553 1.00 42.59 95 VAL A N 1
ATOM 710 C CA . VAL A 1 95 ? -43.294 5.080 -30.991 1.00 42.59 95 VAL A CA 1
ATOM 711 C C . VAL A 1 95 ? -41.823 4.686 -31.173 1.00 42.59 95 VAL A C 1
ATOM 713 O O . VAL A 1 95 ? -41.162 4.198 -30.260 1.00 42.59 95 VAL A O 1
ATOM 716 N N . SER A 1 96 ? -41.335 4.890 -32.392 1.00 42.84 96 SER A N 1
ATOM 717 C CA . SER A 1 96 ? -39.955 4.714 -32.839 1.00 42.84 96 SER A CA 1
ATOM 718 C C . SER A 1 96 ? -39.018 5.765 -32.229 1.00 42.84 96 SER A C 1
ATOM 720 O O . SER A 1 96 ? -39.355 6.945 -32.205 1.00 42.84 96 SER A O 1
ATOM 722 N N . GLY A 1 97 ? -37.811 5.361 -31.817 1.00 37.66 97 GLY A N 1
ATOM 723 C CA . GLY A 1 97 ? -36.785 6.284 -31.313 1.00 37.66 97 GLY A CA 1
ATOM 724 C C . GLY A 1 97 ? -35.435 5.613 -31.049 1.00 37.66 97 GLY A C 1
ATOM 725 O O . GLY A 1 97 ? -35.053 5.413 -29.905 1.00 37.66 97 GLY A O 1
ATOM 726 N N . THR A 1 98 ? -34.767 5.214 -32.133 1.00 42.62 98 THR A N 1
ATOM 727 C CA . THR A 1 98 ? -33.327 4.919 -32.309 1.00 42.62 98 THR A CA 1
ATOM 728 C C . THR A 1 98 ? -32.423 4.908 -31.061 1.00 42.62 98 THR A C 1
ATOM 730 O O . THR A 1 98 ? -31.916 5.944 -30.632 1.00 42.62 98 THR A O 1
ATOM 733 N N . SER A 1 99 ? -32.116 3.704 -30.568 1.00 38.91 99 SER A N 1
ATOM 734 C CA . SER A 1 99 ? -30.987 3.416 -29.676 1.00 38.91 99 SER A CA 1
ATOM 735 C C . SER A 1 99 ? -29.828 2.862 -30.510 1.00 38.91 99 SER A C 1
ATOM 737 O O . SER A 1 99 ? -29.980 1.852 -31.198 1.00 38.91 99 SER A O 1
ATOM 739 N N . HIS A 1 100 ? -28.682 3.546 -30.482 1.00 38.94 100 HIS A N 1
ATOM 740 C CA . HIS A 1 100 ? -27.436 3.077 -31.083 1.00 38.94 100 HIS A CA 1
ATOM 741 C C . HIS A 1 100 ? -26.910 1.872 -30.294 1.00 38.94 100 HIS A C 1
ATOM 743 O O . HIS A 1 100 ? -26.337 1.995 -29.212 1.00 38.94 100 HIS A O 1
ATOM 749 N N . GLU A 1 101 ? -27.104 0.698 -30.876 1.00 38.06 101 GLU A N 1
ATOM 750 C CA . GLU A 1 101 ? -26.596 -0.586 -30.419 1.00 38.06 101 GLU A CA 1
ATOM 751 C C . GLU A 1 101 ? -25.056 -0.597 -30.490 1.00 38.06 101 GLU A C 1
ATOM 753 O O . GLU A 1 101 ? -24.447 -0.707 -31.556 1.00 38.06 101 GLU A O 1
ATOM 758 N N . HIS A 1 102 ? -24.396 -0.447 -29.339 1.00 42.53 102 HIS A N 1
ATOM 759 C CA . HIS A 1 102 ? -22.968 -0.722 -29.184 1.00 42.53 102 HIS A CA 1
ATOM 760 C C . HIS A 1 102 ? -22.747 -2.241 -29.231 1.00 42.53 102 HIS A C 1
ATOM 762 O O . HIS A 1 102 ? -22.650 -2.917 -28.207 1.00 42.53 102 HIS A O 1
ATOM 768 N N . GLN A 1 103 ? -22.665 -2.787 -30.447 1.00 40.12 103 GLN A N 1
ATOM 769 C CA . GLN A 1 103 ? -22.133 -4.125 -30.679 1.00 40.12 103 GLN A CA 1
ATOM 770 C C . GLN A 1 103 ? -20.661 -4.154 -30.258 1.00 40.12 103 GLN A C 1
ATOM 772 O O . GLN A 1 103 ? -19.767 -3.668 -30.954 1.00 40.12 103 GLN A O 1
ATOM 777 N N . SER A 1 104 ? -20.395 -4.755 -29.103 1.00 45.62 104 SER A N 1
ATOM 778 C CA . SER A 1 104 ? -19.058 -5.142 -28.676 1.00 45.62 104 SER A CA 1
ATOM 779 C C . SER A 1 104 ? -18.571 -6.309 -29.542 1.00 45.62 104 SER A C 1
ATOM 781 O O . SER A 1 104 ? -18.614 -7.478 -29.167 1.00 45.62 104 SER A O 1
ATOM 783 N N . THR A 1 105 ? -18.085 -5.997 -30.746 1.00 42.41 105 THR A N 1
ATOM 784 C CA . THR A 1 105 ? -17.330 -6.954 -31.563 1.00 42.41 105 THR A CA 1
ATOM 785 C C . THR A 1 105 ? -16.057 -7.358 -30.827 1.00 42.41 105 THR A C 1
ATOM 787 O O . THR A 1 105 ? -15.020 -6.697 -30.905 1.00 42.41 105 THR A O 1
ATOM 790 N N . TYR A 1 106 ? -16.139 -8.479 -30.120 1.00 43.88 106 TYR A N 1
ATOM 791 C CA . TYR A 1 106 ? -15.006 -9.225 -29.603 1.00 43.88 106 TYR A CA 1
ATOM 792 C C . TYR A 1 106 ? -14.186 -9.712 -30.806 1.00 43.88 106 TYR A C 1
ATOM 794 O O . TYR A 1 106 ? -14.493 -10.734 -31.417 1.00 43.88 106 TYR A O 1
ATOM 802 N N . ARG A 1 107 ? -13.170 -8.942 -31.218 1.00 47.12 107 ARG A N 1
ATOM 803 C CA . ARG A 1 107 ? -12.199 -9.401 -32.218 1.00 47.12 107 ARG A CA 1
ATOM 804 C C . ARG A 1 107 ? -11.225 -10.359 -31.531 1.00 47.12 107 ARG A C 1
ATOM 806 O O . ARG A 1 107 ? -10.415 -9.897 -30.727 1.00 47.12 107 ARG A O 1
ATOM 813 N N . PRO A 1 108 ? -11.233 -11.667 -31.844 1.00 54.19 108 PRO A N 1
ATOM 814 C CA . PRO A 1 108 ? -10.164 -12.544 -31.401 1.00 54.19 108 PRO A CA 1
ATOM 815 C C . PRO A 1 108 ? -8.859 -12.053 -32.032 1.00 54.19 108 PRO A C 1
ATOM 817 O O . PRO A 1 108 ? -8.758 -11.912 -33.255 1.00 54.19 108 PRO A O 1
ATOM 820 N N . PHE A 1 109 ? -7.863 -11.764 -31.195 1.00 52.75 109 PHE A N 1
ATOM 821 C CA . PHE A 1 109 ? -6.516 -11.409 -31.625 1.00 52.75 109 PHE A CA 1
ATOM 822 C C . PHE A 1 109 ? -5.895 -12.585 -32.392 1.00 52.75 109 PHE A C 1
ATOM 824 O O . PHE A 1 109 ? -5.169 -13.407 -31.839 1.00 52.75 109 PHE A O 1
ATOM 831 N N . ARG A 1 110 ? -6.156 -12.673 -33.700 1.00 52.31 110 ARG A N 1
ATOM 832 C CA . ARG A 1 110 ? -5.328 -13.462 -34.612 1.00 52.31 110 ARG A CA 1
ATOM 833 C C . ARG A 1 110 ? -4.000 -12.732 -34.758 1.00 52.31 110 ARG A C 1
ATOM 835 O O . ARG A 1 110 ? -3.864 -11.826 -35.579 1.00 52.31 110 ARG A O 1
ATOM 842 N N . MET A 1 111 ? -3.025 -13.127 -33.941 1.00 54.06 111 MET A N 1
ATOM 843 C CA . MET A 1 111 ? -1.617 -12.836 -34.189 1.00 54.06 111 MET A CA 1
ATOM 844 C C . MET A 1 111 ? -1.265 -13.363 -35.582 1.00 54.06 111 MET A C 1
ATOM 846 O O . MET A 1 111 ? -1.094 -14.564 -35.778 1.00 54.06 111 MET A O 1
ATOM 850 N N . LYS A 1 112 ? -1.188 -12.466 -36.571 1.00 64.06 112 LYS A N 1
ATOM 851 C CA . LYS A 1 112 ? -0.572 -12.800 -37.853 1.00 64.06 112 LYS A CA 1
ATOM 852 C C . LYS A 1 112 ? 0.911 -13.098 -37.582 1.00 64.06 112 LYS A C 1
ATOM 854 O O . LYS A 1 112 ? 1.556 -12.285 -36.913 1.00 64.06 112 LYS A O 1
ATOM 859 N N . PRO A 1 113 ? 1.458 -14.231 -38.056 1.00 59.41 113 PRO A N 1
ATOM 860 C CA . PRO A 1 113 ? 2.885 -14.499 -37.952 1.00 59.41 113 PRO A CA 1
ATOM 861 C C . PRO A 1 113 ? 3.637 -13.354 -38.633 1.00 59.41 113 PRO A C 1
ATOM 863 O O . PRO A 1 113 ? 3.346 -13.005 -39.778 1.00 59.41 113 PRO A O 1
ATOM 866 N N . ARG A 1 114 ? 4.561 -12.718 -37.903 1.00 57.78 114 ARG A N 1
ATOM 867 C CA . ARG A 1 114 ? 5.428 -11.687 -38.477 1.00 57.78 114 ARG A CA 1
ATOM 868 C C . ARG A 1 114 ? 6.218 -12.323 -39.628 1.00 57.78 114 ARG A C 1
ATOM 870 O O . ARG A 1 114 ? 6.869 -13.342 -39.383 1.00 57.78 114 ARG A O 1
ATOM 877 N N . PRO A 1 115 ? 6.186 -11.764 -40.850 1.00 56.22 115 PRO A N 1
ATOM 878 C CA . PRO A 1 115 ? 7.091 -12.204 -41.899 1.00 56.22 115 PRO A CA 1
ATOM 879 C C . PRO A 1 115 ? 8.526 -12.006 -41.407 1.00 56.22 115 PRO A C 1
ATOM 881 O O . PRO A 1 115 ? 8.856 -10.975 -40.814 1.00 56.22 115 PRO A O 1
ATOM 884 N N . LYS A 1 116 ? 9.360 -13.030 -41.596 1.00 52.44 116 LYS A N 1
ATOM 885 C CA . LYS A 1 116 ? 10.795 -12.964 -41.327 1.00 52.44 116 LYS A CA 1
ATOM 886 C C . LYS A 1 116 ? 11.377 -11.928 -42.285 1.00 52.44 116 LYS A C 1
ATOM 888 O O . LYS A 1 116 ? 11.554 -12.214 -43.462 1.00 52.44 116 LYS A O 1
ATOM 893 N N . ALA A 1 117 ? 11.604 -10.713 -41.797 1.00 44.78 117 ALA A N 1
ATOM 894 C CA . ALA A 1 117 ? 12.428 -9.752 -42.505 1.00 44.78 117 ALA A CA 1
ATOM 895 C C . ALA A 1 117 ? 13.862 -10.293 -42.464 1.00 44.78 117 ALA A C 1
ATOM 897 O O . ALA A 1 117 ? 14.520 -10.233 -41.425 1.00 44.78 117 ALA A O 1
ATOM 898 N N . GLU A 1 118 ? 14.312 -10.891 -43.566 1.00 46.62 118 GLU A N 1
ATOM 899 C CA . GLU A 1 118 ? 15.736 -11.070 -43.822 1.00 46.62 118 GLU A CA 1
ATOM 900 C C . GLU A 1 118 ? 16.353 -9.677 -43.892 1.00 46.62 118 GLU A C 1
ATOM 902 O O . GLU A 1 118 ? 16.165 -8.925 -44.845 1.00 46.62 118 GLU A O 1
ATOM 907 N N . ILE A 1 119 ? 17.040 -9.299 -42.818 1.00 45.69 119 ILE A N 1
ATOM 908 C CA . ILE A 1 119 ? 17.874 -8.107 -42.795 1.00 45.69 119 ILE A CA 1
ATOM 909 C C . ILE A 1 119 ? 19.088 -8.449 -43.655 1.00 45.69 119 ILE A C 1
ATOM 911 O O . ILE A 1 119 ? 20.043 -9.066 -43.186 1.00 45.69 119 ILE A O 1
ATOM 915 N N . SER A 1 120 ? 19.040 -8.077 -44.931 1.00 45.94 120 SER A N 1
ATOM 916 C CA . SER A 1 120 ? 20.224 -8.027 -45.777 1.00 45.94 120 SER A CA 1
ATOM 917 C C . SER A 1 120 ? 21.160 -6.956 -45.215 1.00 45.94 120 SER A C 1
ATOM 919 O O . SER A 1 120 ? 20.977 -5.761 -45.447 1.00 45.94 120 SER A O 1
ATOM 921 N N . LEU A 1 121 ? 22.135 -7.395 -44.416 1.00 50.78 121 LEU A N 1
ATOM 922 C CA . LEU A 1 121 ? 23.273 -6.587 -43.988 1.00 50.78 121 LEU A CA 1
ATOM 923 C C . LEU A 1 121 ? 23.988 -6.046 -45.238 1.00 50.78 121 LEU A C 1
ATOM 925 O O . LEU A 1 121 ? 24.361 -6.846 -46.102 1.00 50.78 121 LEU A O 1
ATOM 929 N N . PRO A 1 122 ? 24.205 -4.724 -45.364 1.00 48.56 122 PRO A N 1
ATOM 930 C CA . PRO A 1 122 ? 24.987 -4.191 -46.465 1.00 48.56 122 PRO A CA 1
ATOM 931 C C . PRO A 1 122 ? 26.418 -4.722 -46.356 1.00 48.56 122 PRO A C 1
ATOM 933 O O . PRO A 1 122 ? 27.122 -4.503 -45.369 1.00 48.56 122 PRO A O 1
ATOM 936 N N . LYS A 1 123 ? 26.838 -5.450 -47.391 1.00 49.81 123 LYS A N 1
ATOM 937 C CA . LYS A 1 123 ? 28.215 -5.885 -47.605 1.00 49.81 123 LYS A CA 1
ATOM 938 C C . LYS A 1 123 ? 29.058 -4.631 -47.846 1.00 49.81 123 LYS A C 1
ATOM 940 O O . LYS A 1 123 ? 29.099 -4.122 -48.961 1.00 49.81 123 LYS A O 1
ATOM 945 N N . ILE A 1 124 ? 29.686 -4.113 -46.790 1.00 48.16 124 ILE A N 1
ATOM 946 C CA . ILE A 1 124 ? 30.667 -3.025 -46.874 1.00 48.16 124 ILE A CA 1
ATOM 947 C C . ILE A 1 124 ? 31.907 -3.601 -47.562 1.00 48.16 124 ILE A C 1
ATOM 949 O O . ILE A 1 124 ? 32.798 -4.164 -46.930 1.00 48.16 124 ILE A O 1
ATOM 953 N N . ALA A 1 125 ? 31.921 -3.529 -48.889 1.00 50.28 125 ALA A N 1
ATOM 954 C CA . ALA A 1 125 ? 33.114 -3.733 -49.684 1.00 50.28 125 ALA A CA 1
ATOM 955 C C . ALA A 1 125 ? 33.866 -2.399 -49.757 1.00 50.28 125 ALA A C 1
ATOM 957 O O . ALA A 1 125 ? 33.355 -1.432 -50.308 1.00 50.28 125 ALA A O 1
ATOM 958 N N . GLY A 1 126 ? 35.065 -2.377 -49.171 1.00 52.81 126 GLY A N 1
ATOM 959 C CA . GLY A 1 126 ? 36.164 -1.485 -49.538 1.00 52.81 126 GLY A CA 1
ATOM 960 C C . GLY A 1 126 ? 35.867 0.013 -49.549 1.00 52.81 126 GLY A C 1
ATOM 961 O O . GLY A 1 126 ? 35.755 0.608 -50.613 1.00 52.81 126 GLY A O 1
ATOM 962 N N . SER A 1 127 ? 35.873 0.645 -48.377 1.00 43.81 127 SER A N 1
ATOM 963 C CA . SER A 1 127 ? 36.247 2.058 -48.281 1.00 43.81 127 SER A CA 1
ATOM 964 C C . SER A 1 127 ? 37.424 2.158 -47.325 1.00 43.81 127 SER A C 1
ATOM 966 O O . SER A 1 127 ? 37.281 1.965 -46.117 1.00 43.81 127 SER A O 1
ATOM 968 N N . GLY A 1 128 ? 38.612 2.358 -47.897 1.00 50.56 128 GLY A N 1
ATOM 969 C CA . GLY A 1 128 ? 39.812 2.704 -47.153 1.00 50.56 128 GLY A CA 1
ATOM 970 C C . GLY A 1 128 ? 39.617 4.079 -46.533 1.00 50.56 128 GLY A C 1
ATOM 971 O O . GLY A 1 128 ? 39.848 5.095 -47.181 1.00 50.56 128 GLY A O 1
ATOM 972 N N . VAL A 1 129 ? 39.158 4.104 -45.286 1.00 43.69 129 VAL A N 1
ATOM 973 C CA . VAL A 1 129 ? 39.174 5.303 -44.453 1.00 43.69 129 VAL A CA 1
ATOM 974 C C . VAL A 1 129 ? 40.541 5.357 -43.790 1.00 43.69 129 VAL A C 1
ATOM 976 O O . VAL A 1 129 ? 40.816 4.649 -42.822 1.00 43.69 129 VAL A O 1
ATOM 979 N N . THR A 1 130 ? 41.415 6.185 -44.353 1.00 43.06 130 THR A N 1
ATOM 980 C CA . THR A 1 130 ? 42.670 6.600 -43.733 1.00 43.06 130 THR A CA 1
ATOM 981 C C . THR A 1 130 ? 42.322 7.392 -42.476 1.00 43.06 130 THR A C 1
ATOM 983 O O . THR A 1 130 ? 41.817 8.511 -42.551 1.00 43.06 130 THR A O 1
ATOM 986 N N . ILE A 1 131 ? 42.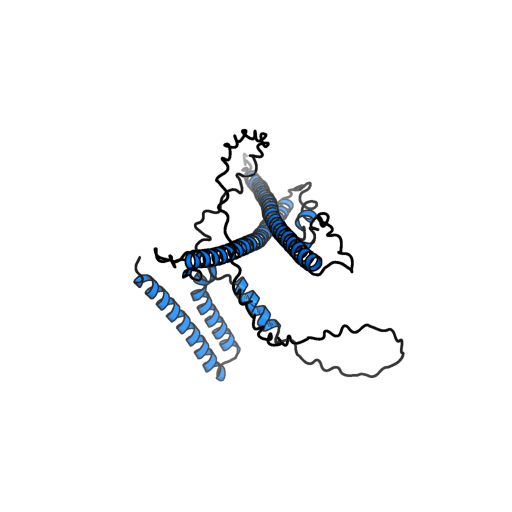542 6.790 -41.309 1.00 45.56 131 ILE A N 1
ATOM 987 C CA . ILE A 1 131 ? 42.456 7.477 -40.022 1.00 45.56 131 ILE A CA 1
ATOM 988 C C . ILE A 1 131 ? 43.649 8.433 -39.974 1.00 45.56 131 ILE A C 1
ATOM 990 O O . ILE A 1 131 ? 44.779 8.003 -39.763 1.00 45.56 131 ILE A O 1
ATOM 994 N N . GLN A 1 132 ? 43.411 9.722 -40.227 1.00 44.44 132 GLN A N 1
ATOM 995 C CA . GLN A 1 132 ? 44.363 10.751 -39.827 1.00 44.44 132 GLN A CA 1
ATOM 996 C C . GLN A 1 132 ? 44.350 10.827 -38.302 1.00 44.44 132 GLN A C 1
ATOM 998 O O . GLN A 1 132 ? 43.366 11.234 -37.681 1.00 44.44 132 GLN A O 1
ATOM 1003 N N . GLU A 1 133 ? 45.459 10.385 -37.727 1.00 45.03 133 GLU A N 1
ATOM 1004 C CA . GLU A 1 133 ? 45.859 10.577 -36.344 1.00 45.03 133 GLU A CA 1
ATOM 1005 C C . GLU A 1 133 ? 45.935 12.087 -36.076 1.00 45.03 133 GLU A C 1
ATOM 1007 O O . GLU A 1 133 ? 46.882 12.773 -36.453 1.00 45.03 133 GLU A O 1
ATOM 1012 N N . ARG A 1 134 ? 44.849 12.640 -35.527 1.00 40.91 134 ARG A N 1
ATOM 1013 C CA . ARG A 1 134 ? 44.769 14.049 -35.153 1.00 40.91 134 ARG A CA 1
ATOM 1014 C C . ARG A 1 134 ? 45.531 14.218 -33.846 1.00 40.91 134 ARG A C 1
ATOM 1016 O O . ARG A 1 134 ? 45.126 13.681 -32.817 1.00 40.91 134 ARG A O 1
ATOM 1023 N N . GLU A 1 135 ? 46.634 14.946 -33.946 1.00 45.06 135 GLU A N 1
ATOM 1024 C CA . GLU A 1 135 ? 47.538 15.308 -32.864 1.00 45.06 135 GLU A CA 1
ATOM 1025 C C . GLU A 1 135 ? 46.791 15.742 -31.598 1.00 45.06 135 GLU A C 1
ATOM 1027 O O . GLU A 1 135 ? 45.813 16.496 -31.619 1.00 45.06 135 GLU A O 1
ATOM 1032 N N . THR A 1 136 ? 47.295 15.232 -30.481 1.00 49.31 136 THR A N 1
ATOM 1033 C CA . THR A 1 136 ? 46.908 15.530 -29.108 1.00 49.31 136 THR A CA 1
ATOM 1034 C C . THR A 1 136 ? 47.019 17.025 -28.817 1.00 49.31 136 THR A C 1
ATOM 1036 O O . THR A 1 136 ? 48.068 17.522 -28.408 1.00 49.31 136 THR A O 1
ATOM 1039 N N . GLY A 1 137 ? 45.911 17.740 -29.003 1.00 42.28 137 GLY A N 1
ATOM 1040 C CA . GLY A 1 137 ? 45.714 19.082 -28.474 1.00 42.28 137 GLY A CA 1
ATOM 1041 C C . GLY A 1 137 ? 45.677 19.041 -26.949 1.00 42.28 137 GLY A C 1
ATOM 1042 O O . GLY A 1 137 ? 44.815 18.405 -26.346 1.00 42.28 137 GLY A O 1
ATOM 1043 N N . HIS A 1 138 ? 46.649 19.710 -26.342 1.00 47.00 138 HIS A N 1
ATOM 1044 C CA . HIS A 1 138 ? 46.785 19.940 -24.913 1.00 47.00 138 HIS A CA 1
ATOM 1045 C C . HIS A 1 138 ? 45.521 20.646 -24.382 1.00 47.00 138 HIS A C 1
ATOM 1047 O O . HIS A 1 138 ? 45.280 21.813 -24.686 1.00 47.00 138 HIS A O 1
ATOM 1053 N N . ILE A 1 139 ? 44.682 19.925 -23.633 1.00 51.47 139 ILE A N 1
ATOM 1054 C CA . ILE A 1 139 ? 43.528 20.495 -22.928 1.00 51.47 139 ILE A CA 1
ATOM 1055 C C . ILE A 1 139 ? 44.075 21.140 -21.645 1.00 51.47 139 ILE A C 1
ATOM 1057 O O . ILE A 1 139 ? 44.618 20.410 -20.811 1.00 51.47 139 ILE A O 1
ATOM 1061 N N . PRO A 1 140 ? 43.980 22.470 -21.458 1.00 64.25 140 PRO A N 1
ATOM 1062 C CA . PRO A 1 140 ? 44.353 23.082 -20.192 1.00 64.25 140 PRO A CA 1
ATOM 1063 C C . PRO A 1 140 ? 43.396 22.604 -19.087 1.00 64.25 140 PRO A C 1
ATOM 1065 O O . PRO A 1 140 ? 42.209 22.389 -19.353 1.00 64.25 140 PRO A O 1
ATOM 1068 N N . PRO A 1 141 ? 43.881 22.422 -17.848 1.00 54.22 141 PRO A N 1
ATOM 1069 C CA . PRO A 1 141 ? 43.035 22.016 -16.738 1.00 54.22 141 PRO A CA 1
ATOM 1070 C C . PRO A 1 141 ? 41.966 23.087 -16.502 1.00 54.22 141 PRO A C 1
ATOM 1072 O O . PRO A 1 141 ? 42.275 24.224 -16.152 1.00 54.22 141 PRO A O 1
ATOM 1075 N N . LEU A 1 142 ? 40.702 22.710 -16.699 1.00 48.62 142 LEU A N 1
ATOM 1076 C CA . LEU A 1 142 ? 39.551 23.464 -16.219 1.00 48.62 142 LEU A CA 1
ATOM 1077 C C . LEU A 1 142 ? 39.662 23.549 -14.692 1.00 48.62 142 LEU A C 1
ATOM 1079 O O . LEU A 1 142 ? 39.381 22.581 -13.985 1.00 48.62 142 LEU A O 1
ATOM 1083 N N . GLN A 1 143 ? 40.112 24.703 -14.195 1.00 48.25 143 GLN A N 1
ATOM 1084 C CA . GLN A 1 143 ? 39.888 25.112 -12.816 1.00 48.25 143 GLN A CA 1
ATOM 1085 C C . GLN A 1 143 ? 38.375 25.127 -12.596 1.00 48.25 143 GLN A C 1
ATOM 1087 O O . GLN A 1 143 ? 37.659 25.962 -13.140 1.00 48.25 143 GLN A O 1
ATOM 1092 N N . ALA A 1 144 ? 37.888 24.136 -11.856 1.00 44.72 144 ALA A N 1
ATOM 1093 C CA . ALA A 1 144 ? 36.542 24.150 -11.327 1.00 44.72 144 ALA A CA 1
ATOM 1094 C C . ALA A 1 144 ? 36.492 25.233 -10.248 1.00 44.72 144 ALA A C 1
ATOM 1096 O O . ALA A 1 144 ? 37.043 25.054 -9.160 1.00 44.72 144 ALA A O 1
ATOM 1097 N N . ASP A 1 145 ? 35.858 26.358 -10.565 1.00 49.91 145 ASP A N 1
ATOM 1098 C CA . ASP A 1 145 ? 35.471 27.327 -9.551 1.00 49.91 145 ASP A CA 1
ATOM 1099 C C . ASP A 1 145 ? 34.569 26.625 -8.520 1.00 49.91 145 ASP A C 1
ATOM 1101 O O . ASP A 1 145 ? 33.661 25.873 -8.903 1.00 49.91 145 ASP A O 1
ATOM 1105 N N . PRO A 1 146 ? 34.803 26.816 -7.210 1.00 55.34 146 PRO A N 1
ATOM 1106 C CA . PRO A 1 146 ? 33.939 26.260 -6.185 1.00 55.34 146 PRO A CA 1
ATOM 1107 C C . PRO A 1 146 ? 32.548 26.878 -6.334 1.00 55.34 146 PRO A C 1
ATOM 1109 O O . PRO A 1 146 ? 32.329 28.052 -6.040 1.00 55.34 146 PRO A O 1
ATOM 1112 N N . ILE A 1 147 ? 31.597 26.072 -6.806 1.00 52.16 147 ILE A N 1
ATOM 1113 C CA . ILE A 1 147 ? 30.178 26.412 -6.806 1.00 52.16 147 ILE A CA 1
ATOM 1114 C C . ILE A 1 147 ? 29.765 26.557 -5.340 1.00 52.16 147 ILE A C 1
ATOM 1116 O O . ILE A 1 147 ? 29.541 25.571 -4.637 1.00 52.16 147 ILE A O 1
ATOM 1120 N N . THR A 1 148 ? 29.689 27.802 -4.874 1.00 51.41 148 THR A N 1
ATOM 1121 C CA . THR A 1 148 ? 29.042 28.181 -3.619 1.00 51.41 148 THR A CA 1
ATOM 1122 C C . THR A 1 148 ? 27.563 27.832 -3.737 1.00 51.41 148 THR A C 1
ATOM 1124 O O . THR A 1 148 ? 26.767 28.580 -4.302 1.00 51.41 148 THR A O 1
ATOM 1127 N N . VAL A 1 149 ? 27.206 26.648 -3.246 1.00 58.47 149 VAL A N 1
ATOM 1128 C CA . VAL A 1 149 ? 25.818 26.210 -3.097 1.00 58.47 149 VAL A CA 1
ATOM 1129 C C . VAL A 1 149 ? 25.174 27.100 -2.026 1.00 58.47 149 VAL A C 1
ATOM 1131 O O . VAL A 1 149 ? 25.713 27.180 -0.919 1.00 58.47 149 VAL A O 1
ATOM 1134 N N . PRO A 1 150 ? 24.063 27.803 -2.313 1.00 62.34 150 PRO A N 1
ATOM 1135 C CA . PRO A 1 150 ? 23.385 28.601 -1.301 1.00 62.34 150 PRO A CA 1
ATOM 1136 C C . PRO A 1 150 ? 22.864 27.697 -0.170 1.00 62.34 150 PRO A C 1
ATOM 1138 O O . PRO A 1 150 ? 22.452 26.563 -0.436 1.00 62.34 150 PRO A O 1
ATOM 1141 N N . PRO A 1 151 ? 22.863 28.174 1.088 1.00 51.00 151 PRO A N 1
ATOM 1142 C CA . PRO A 1 151 ? 22.366 27.408 2.222 1.00 51.00 151 PRO A CA 1
ATOM 1143 C C . PRO A 1 151 ? 20.872 27.132 2.034 1.00 51.00 151 PRO A C 1
ATOM 1145 O O . PRO A 1 151 ? 20.040 28.038 2.057 1.00 51.00 151 PRO A O 1
ATOM 1148 N N . VAL A 1 152 ? 20.541 25.861 1.818 1.00 49.12 152 VAL A N 1
ATOM 1149 C CA . VAL A 1 152 ? 19.160 25.378 1.780 1.00 49.12 152 VAL A CA 1
ATOM 1150 C C . VAL A 1 152 ? 18.585 25.522 3.197 1.00 49.12 152 VAL A C 1
ATOM 1152 O O . VAL A 1 152 ? 19.247 25.088 4.144 1.00 49.12 152 VAL A O 1
ATOM 1155 N N . PRO A 1 153 ? 17.400 26.133 3.390 1.00 44.88 153 PRO A N 1
ATOM 1156 C CA . PRO A 1 153 ? 16.799 26.256 4.712 1.00 44.88 153 PRO A CA 1
ATOM 1157 C C . PRO A 1 153 ? 16.568 24.865 5.309 1.00 44.88 153 PRO A C 1
ATOM 1159 O O . PRO A 1 153 ? 15.908 24.009 4.720 1.00 44.88 153 PRO A O 1
ATOM 1162 N N . SER A 1 154 ? 17.148 24.648 6.486 1.00 40.97 154 SER A N 1
ATOM 1163 C CA . SER A 1 154 ? 17.053 23.433 7.285 1.00 40.97 154 SER A CA 1
ATOM 1164 C C . SER A 1 154 ? 15.606 23.177 7.713 1.00 40.97 154 SER A C 1
ATOM 1166 O O . SER A 1 154 ? 15.145 23.679 8.737 1.00 40.97 154 SER A O 1
ATOM 1168 N N . LEU A 1 155 ? 14.890 22.374 6.926 1.00 44.97 155 LEU A N 1
ATOM 1169 C CA . LEU A 1 155 ? 13.577 21.822 7.256 1.00 44.97 155 LEU A CA 1
ATOM 1170 C C . LEU A 1 155 ? 13.760 20.527 8.073 1.00 44.97 155 LEU A C 1
ATOM 1172 O O . LEU A 1 155 ? 13.411 19.434 7.641 1.00 44.97 155 LEU A O 1
ATOM 1176 N N . SER A 1 156 ? 14.395 20.638 9.240 1.00 42.84 156 SER A N 1
ATOM 1177 C CA . SER A 1 156 ? 14.893 19.501 10.030 1.00 42.84 156 SER A CA 1
ATOM 1178 C C . SER A 1 156 ? 13.980 19.077 11.188 1.00 42.84 156 SER A C 1
ATOM 1180 O O . SER A 1 156 ? 14.481 18.596 12.195 1.00 42.84 156 SER A O 1
ATOM 1182 N N . VAL A 1 157 ? 12.657 19.266 11.101 1.00 46.47 157 VAL A N 1
ATOM 1183 C CA . VAL A 1 157 ? 11.760 18.991 12.253 1.00 46.47 157 VAL A CA 1
ATOM 1184 C C . VAL A 1 157 ? 10.704 17.907 11.992 1.00 46.47 157 VAL A C 1
ATOM 1186 O O . VAL A 1 157 ? 10.099 17.421 12.938 1.00 46.47 157 VAL A O 1
ATOM 1189 N N . VAL A 1 158 ? 10.510 17.433 10.754 1.00 46.56 158 VAL A N 1
ATOM 1190 C CA . VAL A 1 158 ? 9.450 16.431 10.466 1.00 46.56 158 VAL A CA 1
ATOM 1191 C C . VAL A 1 158 ? 9.977 15.116 9.871 1.00 46.56 158 VAL A C 1
ATOM 1193 O O . VAL A 1 158 ? 9.233 14.148 9.761 1.00 46.56 158 VAL A O 1
ATOM 1196 N N . HIS A 1 159 ? 11.273 15.014 9.560 1.00 42.72 159 HIS A N 1
ATOM 1197 C CA . HIS A 1 159 ? 11.840 13.777 9.002 1.00 42.72 159 HIS A CA 1
ATOM 1198 C C . HIS A 1 159 ? 12.118 12.673 10.042 1.00 42.72 159 HIS A C 1
ATOM 1200 O O . HIS A 1 159 ? 12.196 11.506 9.663 1.00 42.72 159 HIS A O 1
ATOM 1206 N N . ASP A 1 160 ? 12.201 12.987 11.338 1.00 42.03 160 ASP A N 1
ATOM 1207 C CA . ASP A 1 160 ? 12.635 12.018 12.363 1.00 42.03 160 ASP A CA 1
ATOM 1208 C C . ASP A 1 160 ? 11.551 11.040 12.842 1.00 42.03 160 ASP A C 1
ATOM 1210 O O . ASP A 1 160 ? 11.872 10.030 13.461 1.00 42.03 160 ASP A O 1
ATOM 1214 N N . LEU A 1 161 ? 10.274 11.266 12.520 1.00 46.97 161 LEU A N 1
ATOM 1215 C CA . LEU A 1 161 ? 9.202 10.325 12.886 1.00 46.97 161 LEU A CA 1
ATOM 1216 C C . LEU A 1 161 ? 8.885 9.294 11.791 1.00 46.97 161 LEU A C 1
ATOM 1218 O O . LEU A 1 161 ? 8.150 8.347 12.055 1.00 46.97 161 LEU A O 1
ATOM 1222 N N . PHE A 1 162 ? 9.454 9.444 10.589 1.00 50.59 162 PHE A N 1
ATOM 1223 C CA . PHE A 1 162 ? 9.263 8.513 9.465 1.00 50.59 162 PHE A CA 1
ATOM 1224 C C . PHE A 1 162 ? 10.563 8.083 8.758 1.00 50.59 162 PHE A C 1
ATOM 1226 O O . PHE A 1 162 ? 10.504 7.228 7.882 1.00 50.59 162 PHE A O 1
ATOM 1233 N N . SER A 1 163 ? 11.740 8.580 9.170 1.00 40.19 163 SER A N 1
ATOM 1234 C CA . SER A 1 163 ? 13.050 8.052 8.726 1.00 40.19 163 SER A CA 1
ATOM 1235 C C . SER A 1 163 ? 13.515 6.837 9.534 1.00 40.19 163 SER A C 1
ATOM 1237 O O . SER A 1 163 ? 14.691 6.477 9.503 1.00 40.19 163 SER A O 1
ATOM 1239 N N . GLY A 1 164 ? 12.592 6.169 10.230 1.00 40.72 164 GLY A N 1
ATOM 1240 C CA . GLY A 1 164 ? 12.768 4.758 10.524 1.00 40.72 164 GLY A CA 1
ATOM 1241 C C . GLY A 1 164 ? 12.748 4.016 9.197 1.00 40.72 164 GLY A C 1
ATOM 1242 O O . GLY A 1 164 ? 11.698 3.510 8.807 1.00 40.72 164 GLY A O 1
ATOM 1243 N N . ASP A 1 165 ? 13.890 3.995 8.499 1.00 37.81 165 ASP A N 1
ATOM 1244 C CA . ASP A 1 165 ? 14.197 2.957 7.524 1.00 37.81 165 ASP A CA 1
ATOM 1245 C C . ASP A 1 165 ? 13.708 1.666 8.181 1.00 37.81 165 ASP A C 1
ATOM 1247 O O . ASP A 1 165 ? 14.206 1.334 9.264 1.00 37.81 165 ASP A O 1
ATOM 1251 N N . PRO A 1 166 ? 12.657 1.013 7.652 1.00 47.16 166 PRO A N 1
ATOM 1252 C CA . PRO A 1 166 ? 12.139 -0.184 8.277 1.00 47.16 166 PRO A CA 1
ATOM 1253 C C . PRO A 1 166 ? 13.328 -1.123 8.376 1.00 47.16 166 PRO A C 1
ATOM 1255 O O . PRO A 1 166 ? 13.892 -1.488 7.340 1.00 47.16 166 PRO A O 1
ATOM 1258 N N . GLU A 1 167 ? 13.746 -1.416 9.614 1.00 43.22 167 GLU A N 1
ATOM 1259 C CA . GLU A 1 167 ? 14.851 -2.319 9.915 1.00 43.22 167 GLU A CA 1
ATOM 1260 C C . GLU A 1 167 ? 14.765 -3.467 8.904 1.00 43.22 167 GLU A C 1
ATOM 1262 O O . GLU A 1 167 ? 13.714 -4.120 8.823 1.00 43.22 167 GLU A O 1
ATOM 1267 N N . PRO A 1 168 ? 15.794 -3.690 8.066 1.00 50.25 168 PRO A N 1
ATOM 1268 C CA . PRO A 1 168 ? 15.717 -4.594 6.917 1.00 50.25 168 PRO A CA 1
ATOM 1269 C C . PRO A 1 168 ? 15.476 -6.072 7.295 1.00 50.25 168 PRO A C 1
ATOM 1271 O O . PRO A 1 168 ? 15.592 -6.955 6.448 1.00 50.25 168 PRO A O 1
ATOM 1274 N N . GLY A 1 169 ? 15.129 -6.363 8.552 1.00 47.78 169 GLY A N 1
ATOM 1275 C CA . GLY A 1 169 ? 14.922 -7.683 9.126 1.00 47.78 169 GLY A CA 1
ATOM 1276 C C . GLY A 1 169 ? 13.622 -8.383 8.727 1.00 47.78 169 GLY A C 1
ATOM 1277 O O . GLY A 1 169 ? 13.671 -9.584 8.470 1.00 47.78 169 GLY A O 1
ATOM 1278 N N . ASP A 1 170 ? 12.485 -7.687 8.603 1.00 49.59 170 ASP A N 1
ATOM 1279 C CA . ASP A 1 170 ? 11.189 -8.394 8.503 1.00 49.59 170 ASP A CA 1
ATOM 1280 C C . ASP A 1 170 ? 10.597 -8.484 7.088 1.00 49.59 170 ASP A C 1
ATOM 1282 O O . ASP A 1 170 ? 9.866 -9.429 6.782 1.00 49.59 170 ASP A O 1
ATOM 1286 N N . PHE A 1 171 ? 10.981 -7.599 6.162 1.00 50.88 171 PHE A N 1
ATOM 1287 C CA . PHE A 1 171 ? 10.583 -7.721 4.749 1.00 50.88 171 PHE A CA 1
ATOM 1288 C C . PHE A 1 171 ? 11.531 -8.604 3.918 1.00 50.88 171 PHE A C 1
ATOM 1290 O O . PHE A 1 171 ? 11.175 -9.028 2.817 1.00 50.88 171 PHE A O 1
ATOM 1297 N N . ALA A 1 172 ? 12.713 -8.941 4.446 1.00 50.62 172 ALA A N 1
ATOM 1298 C CA . ALA A 1 172 ? 13.734 -9.724 3.744 1.00 50.62 172 ALA A CA 1
ATOM 1299 C C . ALA A 1 172 ? 13.419 -11.230 3.617 1.00 50.62 172 ALA A C 1
ATOM 1301 O O . ALA A 1 172 ? 14.157 -11.955 2.954 1.00 50.62 172 ALA A O 1
ATOM 1302 N N . GLN A 1 173 ? 12.327 -11.722 4.217 1.00 51.16 173 GLN A N 1
ATOM 1303 C CA . GLN A 1 173 ? 11.914 -13.133 4.127 1.00 51.16 173 GLN A CA 1
ATOM 1304 C C . GLN A 1 173 ? 10.766 -13.414 3.149 1.00 51.16 173 GLN A C 1
ATOM 1306 O O . GLN A 1 173 ? 10.261 -14.541 3.109 1.00 51.16 173 GLN A O 1
ATOM 1311 N N . LEU A 1 174 ? 10.373 -12.451 2.311 1.00 55.59 174 LEU A N 1
ATOM 1312 C CA . LEU A 1 174 ? 9.648 -12.772 1.080 1.00 55.59 174 LEU A CA 1
ATOM 1313 C C . LEU A 1 174 ? 10.629 -13.465 0.129 1.00 55.59 174 LEU A C 1
ATOM 1315 O O . LEU A 1 174 ? 11.259 -12.812 -0.692 1.00 55.59 174 LEU A O 1
ATOM 1319 N N . SER A 1 175 ? 10.777 -14.778 0.340 1.00 50.88 175 SER A N 1
ATOM 1320 C CA . SER A 1 175 ? 11.662 -15.729 -0.340 1.00 50.88 175 SER A CA 1
ATOM 1321 C C . SER A 1 175 ? 12.104 -15.247 -1.722 1.00 50.88 175 SER A C 1
ATOM 1323 O O . SER A 1 175 ? 11.420 -15.464 -2.724 1.00 50.88 175 SER A O 1
ATOM 1325 N N . ASP A 1 176 ? 13.279 -14.623 -1.755 1.00 53.75 176 ASP A N 1
ATOM 1326 C CA . ASP A 1 176 ? 14.035 -14.242 -2.953 1.00 53.75 176 ASP A CA 1
ATOM 1327 C C . ASP A 1 176 ? 14.651 -15.480 -3.645 1.00 53.75 176 ASP A C 1
ATOM 1329 O O . ASP A 1 176 ? 15.620 -15.389 -4.390 1.00 53.75 176 ASP A O 1
ATOM 1333 N N . ASP A 1 177 ? 14.087 -16.665 -3.386 1.00 58.78 177 ASP A N 1
ATOM 1334 C CA . ASP A 1 177 ? 14.555 -17.953 -3.899 1.00 58.78 177 ASP A CA 1
ATOM 1335 C C . ASP A 1 177 ? 14.335 -18.085 -5.420 1.00 58.78 177 ASP A C 1
ATOM 1337 O O . ASP A 1 177 ? 14.950 -18.939 -6.050 1.00 58.78 177 ASP A O 1
ATOM 1341 N N . GLU A 1 178 ? 13.505 -17.233 -6.037 1.00 58.50 178 GLU A N 1
ATOM 1342 C CA . GLU A 1 178 ? 13.298 -17.223 -7.498 1.00 58.50 178 GLU A CA 1
ATOM 1343 C C . GLU A 1 178 ? 14.316 -16.369 -8.274 1.00 58.50 178 GLU A C 1
ATOM 1345 O O . GLU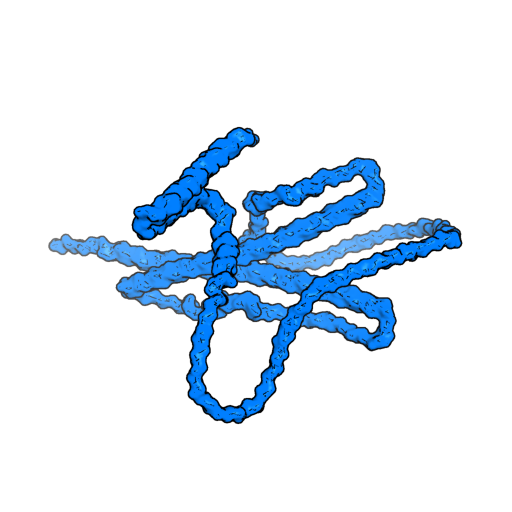 A 1 178 ? 14.410 -16.505 -9.489 1.00 58.50 178 GLU A O 1
ATOM 1350 N N . ASP A 1 179 ? 15.100 -15.519 -7.604 1.00 63.56 179 ASP A N 1
ATOM 1351 C CA . ASP A 1 179 ? 16.061 -14.603 -8.246 1.00 63.56 179 ASP A CA 1
ATOM 1352 C C . ASP A 1 179 ? 17.529 -15.000 -7.929 1.00 63.56 179 ASP A C 1
ATOM 1354 O O . ASP A 1 179 ? 18.465 -14.201 -8.040 1.00 63.56 179 ASP A O 1
ATOM 1358 N N . SER A 1 180 ? 17.738 -16.266 -7.547 1.00 63.62 180 SER A N 1
ATOM 1359 C CA . SER A 1 180 ? 19.037 -16.889 -7.237 1.00 63.62 180 SER A CA 1
ATOM 1360 C C . SER A 1 180 ? 20.016 -16.950 -8.426 1.00 63.62 180 SER A C 1
ATOM 1362 O O . SER A 1 180 ? 21.200 -17.224 -8.216 1.00 63.62 180 SER A O 1
ATOM 1364 N N . ASP A 1 181 ? 19.563 -16.684 -9.651 1.00 62.50 181 ASP A N 1
ATOM 1365 C CA . ASP A 1 181 ? 20.380 -16.757 -10.876 1.00 62.50 181 ASP A CA 1
ATOM 1366 C C . ASP A 1 181 ? 21.378 -15.588 -11.026 1.00 62.50 181 ASP A C 1
ATOM 1368 O O . ASP A 1 181 ? 22.198 -15.563 -11.939 1.00 62.50 181 ASP A O 1
ATOM 1372 N N . ASP A 1 182 ? 21.372 -14.610 -10.115 1.00 62.88 182 ASP A N 1
ATOM 1373 C CA . ASP A 1 182 ? 22.292 -13.460 -10.150 1.00 62.88 182 ASP A CA 1
ATOM 1374 C C . ASP A 1 182 ? 23.735 -13.772 -9.694 1.00 62.88 182 ASP A C 1
ATOM 1376 O O . ASP A 1 182 ? 24.565 -12.864 -9.606 1.00 62.88 182 ASP A O 1
ATOM 1380 N N . ARG A 1 183 ? 24.051 -15.036 -9.381 1.00 69.56 183 ARG A N 1
ATOM 1381 C CA . ARG A 1 183 ? 25.387 -15.455 -8.913 1.00 69.56 183 ARG A CA 1
ATOM 1382 C C . ARG A 1 183 ? 26.352 -15.873 -10.016 1.00 69.56 183 ARG A C 1
ATOM 1384 O O . ARG A 1 183 ? 27.476 -16.256 -9.700 1.00 69.56 183 ARG A O 1
ATOM 1391 N N . ASP A 1 184 ? 25.951 -15.787 -11.278 1.00 80.69 184 ASP A N 1
ATOM 1392 C CA . ASP A 1 184 ? 26.844 -16.094 -12.391 1.00 80.69 184 ASP A CA 1
ATOM 1393 C C . ASP A 1 184 ? 27.907 -14.992 -12.528 1.00 80.69 184 ASP A C 1
ATOM 1395 O O . ASP A 1 184 ? 27.770 -14.034 -13.297 1.00 80.69 184 ASP A O 1
ATOM 1399 N N . GLU A 1 185 ? 28.976 -15.098 -11.738 1.00 87.56 185 GLU A N 1
ATOM 1400 C CA . GLU A 1 185 ? 30.189 -14.308 -11.905 1.00 87.56 185 GLU A CA 1
ATOM 1401 C C . GLU A 1 185 ? 30.822 -14.672 -13.250 1.00 87.56 185 GLU A C 1
ATOM 1403 O O . GLU A 1 185 ? 31.057 -15.841 -13.565 1.00 87.56 185 GLU A O 1
ATOM 1408 N N . LEU A 1 186 ? 31.076 -13.660 -14.083 1.00 89.25 186 LEU A N 1
ATOM 1409 C CA . LEU A 1 186 ? 31.778 -13.882 -15.341 1.00 89.25 186 LEU A CA 1
ATOM 1410 C C . LEU A 1 186 ? 33.165 -14.471 -15.060 1.00 89.25 186 LEU A C 1
ATOM 1412 O O . LEU A 1 186 ? 33.856 -13.983 -14.162 1.00 89.25 186 LEU A O 1
ATOM 1416 N N . PRO A 1 187 ? 33.632 -15.438 -15.869 1.00 90.06 187 PRO A N 1
ATOM 1417 C CA . PRO A 1 187 ? 35.009 -15.890 -15.773 1.00 90.06 187 PRO A CA 1
ATOM 1418 C C . PRO A 1 187 ? 35.958 -14.694 -15.982 1.00 90.06 187 PRO A C 1
ATOM 1420 O O . PRO A 1 187 ? 35.678 -13.827 -16.819 1.00 90.06 187 PRO A O 1
ATOM 1423 N N . PRO A 1 188 ? 37.106 -14.637 -15.283 1.00 90.44 188 PRO A N 1
ATOM 1424 C CA . PRO A 1 188 ? 38.018 -13.487 -15.327 1.00 90.44 188 PRO A CA 1
ATOM 1425 C C . PRO A 1 188 ? 38.521 -13.161 -16.748 1.00 90.44 188 PRO A C 1
ATOM 1427 O O . PRO A 1 188 ? 38.808 -12.006 -17.068 1.00 90.44 188 PRO A O 1
ATOM 1430 N N . ASN A 1 189 ? 38.525 -14.158 -17.640 1.00 94.88 189 ASN A N 1
ATOM 1431 C CA . ASN A 1 189 ? 38.933 -14.038 -19.042 1.00 94.88 189 ASN A CA 1
ATOM 1432 C C . ASN A 1 189 ? 37.776 -13.706 -20.009 1.00 94.88 189 ASN A C 1
ATOM 1434 O O . ASN A 1 189 ? 37.920 -13.884 -21.218 1.00 94.88 189 ASN A O 1
ATOM 1438 N N . ALA A 1 190 ? 36.623 -13.239 -19.514 1.00 94.88 190 ALA A N 1
ATOM 1439 C CA . ALA A 1 190 ? 35.481 -12.902 -20.363 1.00 94.88 190 ALA A CA 1
ATOM 1440 C C . ALA A 1 190 ? 35.818 -11.785 -21.364 1.00 94.88 190 ALA A C 1
ATOM 1442 O O . ALA A 1 190 ? 36.344 -10.729 -20.990 1.00 94.88 190 ALA A O 1
ATOM 1443 N N . THR A 1 191 ? 35.459 -11.999 -22.633 1.00 96.88 191 THR A N 1
ATOM 1444 C CA . THR A 1 191 ? 35.633 -11.023 -23.720 1.00 96.88 191 THR A CA 1
ATOM 1445 C C . THR A 1 191 ? 34.857 -9.734 -23.422 1.00 96.88 191 THR A C 1
ATOM 1447 O O . THR A 1 191 ? 33.808 -9.772 -22.780 1.00 96.88 191 THR A O 1
ATOM 1450 N N . ALA A 1 192 ? 35.305 -8.582 -23.936 1.00 95.19 192 ALA A N 1
ATOM 1451 C CA . ALA A 1 192 ? 34.613 -7.298 -23.754 1.00 95.19 192 ALA A CA 1
ATOM 1452 C C . ALA A 1 192 ? 33.114 -7.360 -24.122 1.00 95.19 192 ALA A C 1
ATOM 1454 O O . ALA A 1 192 ? 32.273 -6.838 -23.392 1.00 95.19 192 ALA A O 1
ATOM 1455 N N . GLN A 1 193 ? 32.761 -8.079 -25.193 1.00 95.50 1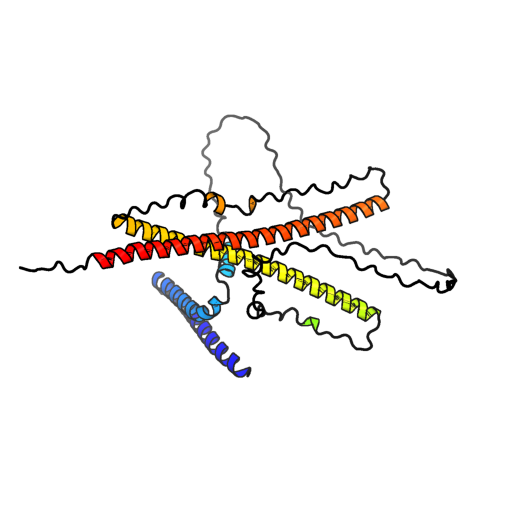93 GLN A N 1
ATOM 1456 C CA . GLN A 1 193 ? 31.368 -8.303 -25.592 1.00 95.50 193 GLN A CA 1
ATOM 1457 C C . GLN A 1 193 ? 30.563 -9.077 -24.532 1.00 95.50 193 GLN A C 1
ATOM 1459 O O . GLN A 1 193 ? 29.439 -8.686 -24.219 1.00 95.50 193 GLN A O 1
ATOM 1464 N N . GLN A 1 194 ? 31.145 -10.120 -23.932 1.00 94.81 194 GLN A N 1
ATOM 1465 C CA . GLN A 1 194 ? 30.513 -10.897 -22.858 1.00 94.81 194 GLN A CA 1
ATOM 1466 C C . GLN A 1 194 ? 30.321 -10.051 -21.594 1.00 94.81 194 GLN A C 1
ATOM 1468 O O . GLN A 1 194 ? 29.278 -10.137 -20.951 1.00 94.81 194 GLN A O 1
ATOM 1473 N N . ARG A 1 195 ? 31.283 -9.174 -21.273 1.00 93.56 195 ARG A N 1
ATOM 1474 C CA . ARG A 1 195 ? 31.166 -8.217 -20.159 1.00 93.56 195 ARG A CA 1
ATOM 1475 C C . ARG A 1 195 ? 30.005 -7.246 -20.365 1.00 93.56 195 ARG A C 1
ATOM 1477 O O . ARG A 1 195 ? 29.219 -7.026 -19.448 1.00 93.56 195 ARG A O 1
ATOM 1484 N N . VAL A 1 196 ? 29.859 -6.701 -21.575 1.00 95.00 196 VAL A N 1
ATOM 1485 C CA . VAL A 1 196 ? 28.741 -5.805 -21.915 1.00 95.00 196 VAL A CA 1
ATOM 1486 C C . VAL A 1 196 ? 27.403 -6.539 -21.837 1.00 95.00 196 VAL A C 1
ATOM 1488 O O . VAL A 1 196 ? 26.436 -6.000 -21.299 1.00 95.00 196 VAL A O 1
ATOM 1491 N N . GLU A 1 197 ? 27.325 -7.765 -22.354 1.00 93.81 197 GLU A N 1
ATOM 1492 C CA . GLU A 1 197 ? 26.095 -8.555 -22.299 1.00 93.81 197 GLU A CA 1
ATOM 1493 C C . GLU A 1 197 ? 25.704 -8.909 -20.861 1.00 93.81 197 GLU A C 1
ATOM 1495 O O . GLU A 1 197 ? 24.547 -8.732 -20.476 1.00 93.81 197 GLU A O 1
ATOM 1500 N N . HIS A 1 198 ? 26.665 -9.331 -20.043 1.00 92.31 198 HIS A N 1
ATOM 1501 C CA . HIS A 1 198 ? 26.447 -9.594 -18.623 1.00 92.31 198 HIS A CA 1
ATOM 1502 C C . HIS A 1 198 ? 25.967 -8.351 -17.878 1.00 92.31 198 HIS A C 1
ATOM 1504 O O . HIS A 1 198 ? 24.971 -8.417 -17.162 1.00 92.31 198 HIS A O 1
ATOM 1510 N N . LEU A 1 199 ? 26.577 -7.187 -18.130 1.00 92.62 199 LEU A N 1
ATOM 1511 C CA . LEU A 1 199 ? 26.133 -5.927 -17.536 1.00 92.62 199 LEU A CA 1
ATOM 1512 C C . LEU A 1 199 ? 24.690 -5.580 -17.937 1.00 92.62 199 LEU A C 1
ATOM 1514 O O . LEU A 1 199 ? 23.909 -5.129 -17.098 1.00 92.62 199 LEU A O 1
ATOM 1518 N N . ARG A 1 200 ? 24.297 -5.828 -19.195 1.00 92.88 200 ARG A N 1
ATOM 1519 C CA . ARG A 1 200 ? 22.907 -5.651 -19.659 1.00 92.88 200 ARG A CA 1
ATOM 1520 C C . ARG A 1 200 ? 21.942 -6.611 -18.965 1.00 92.88 200 ARG A C 1
ATOM 1522 O O . ARG A 1 200 ? 20.861 -6.182 -18.553 1.00 92.88 200 ARG A O 1
ATOM 1529 N N . ARG A 1 201 ? 22.320 -7.886 -18.816 1.00 91.44 201 ARG A N 1
ATOM 1530 C CA . ARG A 1 201 ? 21.529 -8.892 -18.086 1.00 91.44 201 ARG A CA 1
ATOM 1531 C C . ARG A 1 201 ? 21.345 -8.466 -16.630 1.00 91.44 201 ARG A C 1
ATOM 1533 O O . ARG A 1 201 ? 20.209 -8.339 -16.180 1.00 91.44 201 ARG A O 1
ATOM 1540 N N . ARG A 1 202 ? 22.433 -8.097 -15.950 1.00 90.62 202 ARG A N 1
ATOM 1541 C CA . ARG A 1 202 ? 22.419 -7.598 -14.570 1.00 90.62 202 ARG A CA 1
ATOM 1542 C C . ARG A 1 202 ? 21.559 -6.344 -14.415 1.00 90.62 202 ARG A C 1
ATOM 1544 O O . ARG A 1 202 ? 20.733 -6.279 -13.513 1.00 90.62 202 ARG A O 1
ATOM 1551 N N . ASN A 1 203 ? 21.684 -5.357 -15.305 1.00 91.31 203 ASN A N 1
ATOM 1552 C CA . ASN A 1 203 ? 20.840 -4.157 -15.266 1.00 91.31 203 ASN A CA 1
ATOM 1553 C C . ASN A 1 203 ? 19.350 -4.495 -15.457 1.00 91.31 203 ASN A C 1
ATOM 1555 O O . ASN A 1 203 ? 18.496 -3.946 -14.762 1.00 91.31 203 ASN A O 1
ATOM 1559 N N . THR A 1 204 ? 19.039 -5.447 -16.342 1.00 90.94 204 THR A N 1
ATOM 1560 C CA . THR A 1 204 ? 17.668 -5.933 -16.559 1.00 90.94 204 THR A CA 1
ATOM 1561 C C . THR A 1 204 ? 17.099 -6.583 -15.296 1.00 90.94 204 THR A C 1
ATOM 1563 O O . THR A 1 204 ? 15.961 -6.288 -14.922 1.00 90.94 204 THR A O 1
ATOM 1566 N N . LEU A 1 205 ? 17.884 -7.423 -14.618 1.00 89.56 205 LEU A N 1
ATOM 1567 C CA . LEU A 1 205 ? 17.494 -8.068 -13.361 1.00 89.56 205 LEU A CA 1
ATOM 1568 C C . LEU A 1 205 ? 17.312 -7.039 -12.237 1.00 89.56 205 LEU A C 1
ATOM 1570 O O . LEU A 1 205 ? 16.255 -6.997 -11.607 1.00 89.56 205 LEU A O 1
ATOM 1574 N N . LEU A 1 206 ? 18.250 -6.102 -12.079 1.00 88.38 206 LEU A N 1
ATOM 1575 C CA . LEU A 1 206 ? 18.126 -4.995 -11.124 1.00 88.38 206 LEU A CA 1
ATOM 1576 C C . LEU A 1 206 ? 16.876 -4.140 -11.376 1.00 88.38 206 LEU A C 1
ATOM 1578 O O . LEU A 1 206 ? 16.171 -3.773 -10.433 1.00 88.38 206 LEU A O 1
ATOM 1582 N N . ALA A 1 207 ? 16.555 -3.847 -12.638 1.00 91.19 207 ALA A N 1
ATOM 1583 C CA . ALA A 1 207 ? 15.349 -3.110 -12.996 1.00 91.19 207 ALA A CA 1
ATOM 1584 C C . ALA A 1 207 ? 14.070 -3.892 -12.651 1.00 91.19 207 ALA A C 1
ATOM 1586 O O . ALA A 1 207 ? 13.105 -3.294 -12.168 1.00 91.19 207 ALA A O 1
ATOM 1587 N N . ARG A 1 208 ? 14.048 -5.218 -12.858 1.00 91.62 208 ARG A N 1
ATOM 1588 C CA . ARG A 1 208 ? 12.929 -6.087 -12.446 1.00 91.62 208 ARG A CA 1
ATOM 1589 C C . ARG A 1 208 ? 12.755 -6.084 -10.929 1.00 91.62 208 ARG A C 1
ATOM 1591 O O . ARG A 1 208 ? 11.659 -5.784 -10.459 1.00 91.62 208 ARG A O 1
ATOM 1598 N N . ARG A 1 209 ? 13.834 -6.298 -10.171 1.00 89.31 209 ARG A N 1
ATOM 1599 C CA . ARG A 1 209 ? 13.830 -6.242 -8.700 1.00 89.31 209 ARG A CA 1
ATOM 1600 C C . ARG A 1 209 ? 13.389 -4.882 -8.171 1.00 89.31 209 ARG A C 1
ATOM 1602 O O . ARG A 1 209 ? 12.605 -4.804 -7.233 1.00 89.31 209 ARG A O 1
ATOM 1609 N N . SER A 1 210 ? 13.844 -3.792 -8.788 1.00 91.12 210 SER A N 1
ATOM 1610 C CA . SER A 1 210 ? 13.410 -2.436 -8.434 1.00 91.12 210 SER A CA 1
ATOM 1611 C C . SER A 1 210 ? 11.902 -2.247 -8.638 1.00 91.12 210 SER A C 1
ATOM 1613 O O . SER A 1 210 ? 11.223 -1.760 -7.735 1.00 91.12 210 SER A O 1
ATOM 1615 N N . ARG A 1 211 ? 11.350 -2.691 -9.778 1.00 91.88 211 ARG A N 1
ATOM 1616 C CA . ARG A 1 211 ? 9.899 -2.647 -10.036 1.00 91.88 211 ARG A CA 1
ATOM 1617 C C . ARG A 1 211 ? 9.118 -3.481 -9.021 1.00 91.88 211 ARG A C 1
ATOM 1619 O O . ARG A 1 211 ? 8.139 -2.977 -8.485 1.00 91.88 211 ARG A O 1
ATOM 1626 N N . LYS A 1 212 ? 9.588 -4.698 -8.719 1.00 92.25 212 LYS A N 1
ATOM 1627 C CA . LYS A 1 212 ? 8.987 -5.594 -7.719 1.00 92.25 212 LYS A CA 1
ATOM 1628 C C . LYS A 1 212 ? 8.976 -4.953 -6.328 1.00 92.25 212 LYS A C 1
ATOM 1630 O O . LYS A 1 212 ? 7.930 -4.921 -5.696 1.00 92.25 212 LYS A O 1
ATOM 1635 N N . ARG A 1 213 ? 10.093 -4.362 -5.882 1.00 90.81 213 ARG A N 1
ATOM 1636 C CA . ARG A 1 213 ? 10.174 -3.644 -4.594 1.00 90.81 213 ARG A CA 1
ATOM 1637 C C . ARG A 1 213 ? 9.206 -2.466 -4.514 1.00 90.81 213 ARG A C 1
ATOM 1639 O O . ARG A 1 213 ? 8.500 -2.342 -3.524 1.00 90.81 213 ARG A O 1
ATOM 1646 N N . ARG A 1 214 ? 9.121 -1.639 -5.563 1.00 93.12 214 ARG A N 1
ATOM 1647 C CA . ARG A 1 214 ? 8.163 -0.517 -5.609 1.00 93.12 214 ARG A CA 1
ATOM 1648 C C . ARG A 1 214 ? 6.713 -0.992 -5.579 1.00 93.12 214 ARG A C 1
ATOM 1650 O O . ARG A 1 214 ? 5.879 -0.378 -4.927 1.00 93.12 214 ARG A O 1
ATOM 1657 N N . GLU A 1 215 ? 6.406 -2.071 -6.294 1.00 93.81 215 GLU A N 1
ATOM 1658 C CA . GLU A 1 215 ? 5.064 -2.650 -6.297 1.00 93.81 215 GLU A CA 1
ATOM 1659 C C . GLU A 1 215 ? 4.683 -3.225 -4.931 1.00 93.81 215 GLU A C 1
ATOM 1661 O O . GLU A 1 215 ? 3.566 -2.987 -4.478 1.00 93.81 215 GLU A O 1
ATOM 1666 N N . LEU A 1 216 ? 5.610 -3.920 -4.266 1.00 91.94 216 LEU A N 1
ATOM 1667 C CA . LEU A 1 216 ? 5.421 -4.410 -2.902 1.00 91.94 216 LEU A CA 1
ATOM 1668 C C . LEU A 1 216 ? 5.231 -3.260 -1.914 1.00 91.94 216 LEU A C 1
ATOM 1670 O O . LEU A 1 216 ? 4.277 -3.296 -1.152 1.00 91.94 216 LEU A O 1
ATOM 1674 N N . TYR A 1 217 ? 6.066 -2.221 -1.975 1.00 94.44 217 TYR A N 1
ATOM 1675 C CA . TYR A 1 217 ? 5.934 -1.048 -1.109 1.00 94.44 217 TYR A CA 1
ATOM 1676 C C . TYR A 1 217 ? 4.554 -0.382 -1.240 1.00 94.44 217 TYR A C 1
ATOM 1678 O O . TYR A 1 217 ? 3.872 -0.110 -0.253 1.00 94.44 217 TYR A O 1
ATOM 1686 N N . ARG A 1 218 ? 4.079 -0.211 -2.476 1.00 95.50 218 ARG A N 1
ATOM 1687 C CA . ARG A 1 218 ? 2.723 0.278 -2.740 1.00 95.50 218 ARG A CA 1
ATOM 1688 C C . ARG A 1 218 ? 1.650 -0.633 -2.128 1.00 95.50 218 ARG A C 1
ATOM 1690 O O . ARG A 1 218 ? 0.748 -0.127 -1.474 1.00 95.50 218 ARG A O 1
ATOM 1697 N N . GLN A 1 219 ? 1.759 -1.955 -2.305 1.00 95.44 219 GLN A N 1
ATOM 1698 C CA . GLN A 1 219 ? 0.827 -2.913 -1.688 1.00 95.44 219 GLN A CA 1
ATOM 1699 C C . GLN A 1 219 ? 0.853 -2.824 -0.157 1.00 95.44 219 GLN A C 1
ATOM 1701 O O . GLN A 1 219 ? -0.200 -2.867 0.465 1.00 95.44 219 GLN A O 1
ATOM 1706 N N . THR A 1 220 ? 2.029 -2.657 0.457 1.00 94.38 220 THR A N 1
ATOM 1707 C CA . THR A 1 220 ? 2.140 -2.522 1.917 1.00 94.38 220 THR A CA 1
ATOM 1708 C C . THR A 1 220 ? 1.496 -1.240 2.432 1.00 94.38 220 THR A C 1
ATOM 1710 O O . THR A 1 220 ? 0.880 -1.267 3.493 1.00 94.38 220 THR A O 1
ATOM 1713 N N . LEU A 1 221 ? 1.581 -0.133 1.685 1.00 94.44 221 LEU A N 1
ATOM 1714 C CA . LEU A 1 221 ? 0.884 1.107 2.036 1.00 94.44 221 LEU A CA 1
ATOM 1715 C C . LEU A 1 221 ? -0.638 0.932 1.960 1.00 94.44 221 LEU A C 1
ATOM 1717 O O . LEU A 1 221 ? -1.331 1.297 2.903 1.00 94.44 221 LEU A O 1
ATOM 1721 N N . GLU A 1 222 ? -1.152 0.321 0.888 1.00 92.88 222 GLU A N 1
ATOM 1722 C CA . GLU A 1 222 ? -2.584 0.010 0.741 1.00 92.88 222 GLU A CA 1
ATOM 1723 C C . GLU A 1 222 ? -3.084 -0.884 1.894 1.00 92.88 222 GLU A C 1
ATOM 1725 O O . GLU A 1 222 ? -4.073 -0.559 2.548 1.00 92.88 222 GLU A O 1
ATOM 1730 N N . GLU A 1 223 ? -2.353 -1.958 2.217 1.00 94.06 223 GLU A N 1
ATOM 1731 C CA . GLU A 1 223 ? -2.670 -2.846 3.347 1.00 94.06 223 GLU A CA 1
ATOM 1732 C C . GLU A 1 223 ? -2.615 -2.106 4.704 1.00 94.06 223 GLU A C 1
ATOM 1734 O O . GLU A 1 223 ? -3.426 -2.376 5.593 1.00 94.06 223 GLU A O 1
ATOM 1739 N N . THR A 1 224 ? -1.698 -1.144 4.865 1.00 92.62 224 THR A N 1
ATOM 1740 C CA . THR A 1 224 ? -1.584 -0.317 6.081 1.00 92.62 224 THR A CA 1
ATOM 1741 C C . THR A 1 224 ? -2.759 0.647 6.224 1.00 92.62 224 THR A C 1
ATOM 1743 O O . THR A 1 224 ? -3.280 0.804 7.326 1.00 92.62 224 THR A O 1
ATOM 1746 N N . ILE A 1 225 ? -3.213 1.267 5.131 1.00 94.25 225 ILE A N 1
ATOM 1747 C CA . ILE A 1 225 ? -4.403 2.134 5.121 1.00 94.25 225 ILE A CA 1
ATOM 1748 C C . ILE A 1 225 ? -5.635 1.340 5.554 1.00 94.25 225 ILE A C 1
ATOM 1750 O O . ILE A 1 225 ? -6.360 1.786 6.446 1.00 94.25 225 ILE A O 1
ATOM 1754 N N . ASP A 1 226 ? -5.845 0.154 4.978 1.00 92.81 226 ASP A N 1
ATOM 1755 C CA . ASP A 1 226 ? -6.960 -0.728 5.340 1.00 92.81 226 ASP A CA 1
ATOM 1756 C C . ASP A 1 226 ? -6.912 -1.098 6.835 1.00 92.81 226 ASP A C 1
ATOM 1758 O O . ASP A 1 226 ? -7.917 -1.001 7.545 1.00 92.81 226 ASP A O 1
ATOM 1762 N N . ALA A 1 227 ? -5.733 -1.475 7.345 1.00 94.56 227 ALA A N 1
ATOM 1763 C CA . ALA A 1 227 ? -5.544 -1.817 8.755 1.00 94.56 227 ALA A CA 1
ATOM 1764 C C . ALA A 1 227 ? -5.807 -0.627 9.694 1.00 94.56 227 ALA A C 1
ATOM 1766 O O . ALA A 1 227 ? -6.536 -0.766 10.679 1.00 94.56 227 ALA A O 1
ATOM 1767 N N . MET A 1 228 ? -5.258 0.549 9.380 1.00 93.44 228 MET A N 1
ATOM 1768 C CA . MET A 1 228 ? -5.426 1.766 10.180 1.00 93.44 228 MET A CA 1
ATOM 1769 C C . MET A 1 228 ? -6.873 2.262 10.169 1.00 93.44 228 MET A C 1
ATOM 1771 O O . MET A 1 228 ? -7.366 2.704 11.205 1.00 93.44 228 MET A O 1
ATOM 1775 N N . SER A 1 229 ? -7.576 2.120 9.045 1.00 91.25 229 SER A N 1
ATOM 1776 C CA . SER A 1 229 ? -9.001 2.454 8.935 1.00 91.25 229 SER A CA 1
ATOM 1777 C C . SER A 1 229 ? -9.848 1.569 9.857 1.00 91.25 229 SER A C 1
ATOM 1779 O O . SER A 1 229 ? -10.671 2.069 10.622 1.00 91.25 229 SER A O 1
ATOM 1781 N N . LEU A 1 230 ? -9.586 0.256 9.877 1.00 95.00 230 LEU A N 1
ATOM 1782 C CA . LEU A 1 230 ? -10.257 -0.669 10.801 1.00 95.00 230 LEU A CA 1
ATOM 1783 C C . LEU A 1 230 ? -9.945 -0.359 12.271 1.00 95.00 230 LEU A C 1
ATOM 1785 O O . LEU A 1 230 ? -10.809 -0.495 13.139 1.00 95.00 230 LEU A O 1
ATOM 1789 N N . GLU A 1 231 ? -8.707 0.019 12.590 1.00 93.94 231 GLU A N 1
ATOM 1790 C CA . GLU A 1 231 ? -8.343 0.416 13.952 1.00 93.94 231 GLU A CA 1
ATOM 1791 C C . GLU A 1 231 ? -9.016 1.721 14.374 1.00 93.94 231 GLU A C 1
ATOM 1793 O O . GLU A 1 231 ? -9.531 1.803 15.489 1.00 93.94 231 GLU A O 1
ATOM 1798 N N . GLN A 1 232 ? -9.068 2.714 13.488 1.00 93.69 232 GLN A N 1
ATOM 1799 C CA . GLN A 1 232 ? -9.798 3.956 13.708 1.00 93.69 232 GLN A CA 1
ATOM 1800 C C . GLN A 1 232 ? -11.276 3.682 14.024 1.00 93.69 232 GLN A C 1
ATOM 1802 O O . GLN A 1 232 ? -11.782 4.203 15.017 1.00 93.69 232 GLN A O 1
ATOM 1807 N N . GLU A 1 233 ? -11.959 2.839 13.241 1.00 93.69 233 GLU A N 1
ATOM 1808 C CA . GLU A 1 233 ? -13.362 2.471 13.486 1.00 93.69 233 GLU A CA 1
ATOM 1809 C C . GLU A 1 233 ? -13.566 1.810 14.858 1.00 93.69 233 GLU A C 1
ATOM 1811 O O . GLU A 1 233 ? -14.543 2.103 15.555 1.00 93.69 233 GLU A O 1
ATOM 1816 N N . LYS A 1 234 ? -12.627 0.958 15.293 1.00 96.31 234 LYS A N 1
ATOM 1817 C CA . LYS A 1 234 ? -12.663 0.347 16.633 1.00 96.31 234 LYS A CA 1
ATOM 1818 C C . LYS A 1 234 ? -12.553 1.394 17.737 1.00 96.31 234 LYS A C 1
ATOM 1820 O O . LYS A 1 234 ? -13.346 1.363 18.678 1.00 96.31 234 LYS A O 1
ATOM 1825 N N . TRP A 1 235 ? -11.589 2.310 17.636 1.00 94.88 235 TRP A N 1
ATOM 1826 C CA . TRP A 1 235 ? -11.407 3.371 18.632 1.00 94.88 235 TRP A CA 1
ATOM 1827 C C . TRP A 1 235 ? -12.595 4.328 18.666 1.00 94.88 235 TRP A C 1
ATOM 1829 O O . TRP A 1 235 ? -13.069 4.662 19.750 1.00 94.88 235 TRP A O 1
ATOM 1839 N N . LYS A 1 236 ? -13.142 4.675 17.498 1.00 92.94 236 LYS A N 1
ATOM 1840 C CA . LYS A 1 236 ? -14.375 5.454 17.376 1.00 92.94 236 LYS A CA 1
ATOM 1841 C C . LYS A 1 236 ? -15.550 4.762 18.072 1.00 92.94 236 LYS A C 1
ATOM 1843 O O . LYS A 1 236 ? -16.189 5.356 18.935 1.00 92.94 236 LYS A O 1
ATOM 1848 N N . THR A 1 237 ? -15.788 3.484 17.773 1.00 95.38 237 THR A N 1
ATOM 1849 C CA . THR A 1 237 ? -16.874 2.700 18.392 1.00 95.38 237 THR A CA 1
ATOM 1850 C C . THR A 1 237 ? -16.718 2.626 19.915 1.00 95.38 237 THR A C 1
ATOM 1852 O O . THR A 1 237 ? -17.698 2.750 20.655 1.00 95.38 237 THR A O 1
ATOM 1855 N N . ARG A 1 238 ? -15.483 2.453 20.411 1.00 96.56 238 ARG A N 1
ATOM 1856 C CA . ARG A 1 238 ? -15.186 2.453 21.851 1.00 96.56 238 ARG A CA 1
ATOM 1857 C C . ARG A 1 238 ? -15.483 3.811 22.489 1.00 96.56 238 ARG A C 1
ATOM 1859 O O . ARG A 1 238 ? -16.152 3.842 23.519 1.00 96.56 238 ARG A O 1
ATOM 1866 N N . ALA A 1 239 ? -15.046 4.907 21.870 1.00 94.50 239 ALA A N 1
ATOM 1867 C CA . ALA A 1 239 ? -15.318 6.263 22.345 1.00 94.50 239 ALA A CA 1
ATOM 1868 C C . ALA A 1 239 ? -16.825 6.554 22.406 1.00 94.50 239 ALA A C 1
ATOM 1870 O O . ALA A 1 239 ? -17.320 7.018 23.429 1.00 94.50 239 ALA A O 1
ATOM 1871 N N . GLU A 1 240 ? -17.580 6.208 21.358 1.00 93.06 240 GLU A N 1
ATOM 1872 C CA . GLU A 1 240 ? -19.041 6.361 21.333 1.00 93.06 240 GLU A CA 1
ATOM 1873 C C . GLU A 1 240 ? -19.737 5.541 22.424 1.00 93.06 240 GLU A C 1
ATOM 1875 O O . GLU A 1 240 ? -20.697 6.000 23.043 1.00 93.06 240 GLU A O 1
ATOM 1880 N N . THR A 1 241 ? -19.252 4.326 22.683 1.00 96.38 241 THR A N 1
ATOM 1881 C CA . THR A 1 241 ? -19.812 3.461 23.726 1.00 96.38 241 THR A CA 1
ATOM 1882 C C . THR A 1 241 ? -19.574 4.051 25.116 1.00 96.38 241 THR A C 1
ATOM 1884 O O . THR A 1 241 ? -20.520 4.180 25.891 1.00 96.38 241 THR A O 1
ATOM 1887 N N . LEU A 1 242 ? -18.340 4.468 25.419 1.00 95.69 242 LEU A N 1
ATOM 1888 C CA . LEU A 1 242 ? -18.000 5.124 26.687 1.00 95.69 242 LEU A CA 1
ATOM 1889 C C . LEU A 1 242 ? -18.758 6.435 26.874 1.00 95.69 242 LEU A C 1
ATOM 1891 O O . LEU A 1 242 ? -19.217 6.735 27.972 1.00 95.69 242 LEU A O 1
ATOM 1895 N N . ARG A 1 243 ? -18.954 7.186 25.790 1.00 92.94 243 ARG A N 1
ATOM 1896 C CA . ARG A 1 243 ? -19.767 8.396 25.801 1.00 92.94 243 ARG A CA 1
ATOM 1897 C C . ARG A 1 243 ? -21.203 8.104 26.234 1.00 92.94 243 ARG A C 1
ATOM 1899 O O . ARG A 1 243 ? -21.687 8.766 27.144 1.00 92.94 243 ARG A O 1
ATOM 1906 N N . ARG A 1 244 ? -21.865 7.099 25.646 1.00 95.19 244 ARG A N 1
ATOM 1907 C CA . ARG A 1 244 ? -23.230 6.705 26.054 1.00 95.19 244 ARG A CA 1
ATOM 1908 C C . ARG A 1 244 ? -23.290 6.305 27.530 1.00 95.19 244 ARG A C 1
ATOM 1910 O O . ARG A 1 244 ? -24.259 6.628 28.211 1.00 95.19 244 ARG A O 1
ATOM 1917 N N . ILE A 1 245 ? -22.254 5.627 28.032 1.00 95.75 245 ILE A N 1
ATOM 1918 C CA . ILE A 1 245 ? -22.148 5.272 29.454 1.00 95.75 245 ILE A CA 1
ATOM 1919 C C . ILE A 1 245 ? -22.048 6.540 30.311 1.00 95.75 245 ILE A C 1
ATOM 1921 O O . ILE A 1 245 ? -22.818 6.686 31.258 1.00 95.75 245 ILE A O 1
ATOM 1925 N N . ALA A 1 246 ? -21.157 7.472 29.965 1.00 94.31 246 ALA A N 1
ATOM 1926 C CA . ALA A 1 246 ? -20.984 8.731 30.687 1.00 94.31 246 ALA A CA 1
ATOM 1927 C C . ALA A 1 246 ? -22.273 9.577 30.694 1.00 94.31 246 ALA A C 1
ATOM 1929 O O . ALA A 1 246 ? -22.691 10.055 31.750 1.00 94.31 246 ALA A O 1
ATOM 1930 N N . GLU A 1 247 ? -22.954 9.690 29.552 1.00 93.75 247 GLU A N 1
ATOM 1931 C CA . GLU A 1 247 ? -24.254 10.365 29.436 1.00 93.75 247 GLU A CA 1
ATOM 1932 C C . GLU A 1 247 ? -25.303 9.713 30.354 1.00 93.75 247 GLU A C 1
ATOM 1934 O O . GLU A 1 247 ? -26.005 10.413 31.085 1.00 93.75 247 GLU A O 1
ATOM 1939 N N . GLY A 1 248 ? -25.337 8.377 30.421 1.00 95.44 248 GLY A N 1
ATOM 1940 C CA . GLY A 1 248 ? -26.187 7.636 31.360 1.00 95.44 248 GLY A CA 1
ATOM 1941 C C . GLY A 1 248 ? -25.883 7.905 32.843 1.00 95.44 248 GLY A C 1
ATOM 1942 O O . GLY A 1 248 ? -26.771 7.773 33.679 1.00 95.44 248 GLY A O 1
ATOM 1943 N N . HIS A 1 249 ? -24.662 8.336 33.177 1.00 95.19 249 HIS A N 1
ATOM 1944 C CA . HIS A 1 249 ? -24.248 8.720 34.538 1.00 95.19 249 HIS A CA 1
ATOM 1945 C C . HIS A 1 249 ? -24.460 10.219 34.830 1.00 95.19 249 HIS A C 1
ATOM 1947 O O . HIS A 1 249 ? -23.990 10.731 35.857 1.00 95.19 249 HIS A O 1
ATOM 1953 N N . GLY A 1 250 ? -25.147 10.933 33.931 1.00 94.19 250 GLY A N 1
ATOM 1954 C CA . GLY A 1 250 ? -25.447 12.358 34.049 1.00 94.19 250 GLY A CA 1
ATOM 1955 C C . GLY A 1 250 ? -24.305 13.282 33.623 1.00 94.19 250 GLY A C 1
ATOM 1956 O O . GLY A 1 250 ? -24.335 14.465 33.955 1.00 94.19 250 GLY A O 1
ATOM 1957 N N . PHE A 1 251 ? -23.289 12.779 32.913 1.00 90.81 251 PHE A N 1
ATOM 1958 C CA . PHE A 1 251 ? -22.243 13.630 32.351 1.00 90.81 251 PHE A CA 1
ATOM 1959 C C . PHE A 1 251 ? -22.635 14.113 30.961 1.00 90.81 251 PHE A C 1
ATOM 1961 O O . PHE A 1 251 ? -22.640 13.348 29.998 1.00 90.81 251 PHE A O 1
ATOM 1968 N N . SER A 1 252 ? -22.900 15.410 30.840 1.00 87.06 252 SER A N 1
ATOM 1969 C CA . SER A 1 252 ? -22.948 16.047 29.528 1.00 87.06 252 SER A CA 1
ATOM 1970 C C . SER A 1 252 ? -21.517 16.261 29.042 1.00 87.06 252 SER A C 1
ATOM 1972 O O . SER A 1 252 ? -20.850 17.215 29.441 1.00 87.06 252 SER A O 1
ATOM 1974 N N . VAL A 1 253 ? -21.010 15.343 28.219 1.00 85.75 253 VAL A N 1
ATOM 1975 C CA . VAL A 1 253 ? -19.715 15.532 27.561 1.00 85.75 253 VAL A CA 1
ATOM 1976 C C . VAL A 1 253 ? -19.947 16.388 26.322 1.00 85.75 253 VAL A C 1
ATOM 1978 O O . VAL A 1 253 ? -20.316 15.890 25.256 1.00 85.75 253 VAL A O 1
ATOM 1981 N N . THR A 1 254 ? -19.757 17.701 26.460 1.00 79.56 254 THR A N 1
ATOM 1982 C CA . THR A 1 254 ? -19.792 18.629 25.327 1.00 79.56 254 THR A CA 1
ATOM 1983 C C . THR A 1 254 ? -18.541 18.426 24.485 1.00 79.56 254 THR A C 1
ATOM 1985 O O . THR A 1 254 ? -17.512 19.068 24.687 1.00 79.56 254 THR A O 1
ATOM 1988 N N . PHE A 1 255 ? -18.638 17.513 23.525 1.00 69.00 255 PHE A N 1
ATOM 1989 C CA . PHE A 1 255 ? -17.669 17.354 22.448 1.00 69.00 255 PHE A CA 1
ATOM 1990 C C . PHE A 1 255 ? -17.823 18.512 21.456 1.00 69.00 255 PHE A C 1
ATOM 1992 O O . PHE A 1 255 ? -18.315 18.338 20.342 1.00 69.00 255 PHE A O 1
ATOM 1999 N N . GLY A 1 256 ? -17.472 19.723 21.887 1.00 59.00 256 GLY A N 1
ATOM 2000 C CA . GLY A 1 256 ? -17.447 20.884 21.007 1.00 59.00 256 GLY A CA 1
ATOM 2001 C C . GLY A 1 256 ? -16.420 20.637 19.913 1.00 59.00 256 GLY A C 1
ATOM 2002 O O . GLY A 1 256 ? -15.238 20.645 20.236 1.00 59.00 256 GLY A O 1
ATOM 2003 N N . GLU A 1 257 ? -16.886 20.383 18.676 1.00 57.69 257 GLU A N 1
ATOM 2004 C CA . GLU A 1 257 ? -16.110 20.302 17.412 1.00 57.69 257 GLU A CA 1
ATOM 2005 C C . GLU A 1 257 ? -15.659 18.901 16.908 1.00 57.69 257 GLU A C 1
ATOM 2007 O O . GLU A 1 257 ? -14.992 18.789 15.884 1.00 57.69 257 GLU A O 1
ATOM 2012 N N . TRP A 1 258 ? -16.046 17.790 17.551 1.00 63.62 258 TRP A N 1
ATOM 2013 C CA . TRP A 1 258 ? -15.352 16.498 17.330 1.00 63.62 258 TRP A CA 1
ATOM 2014 C C . TRP A 1 258 ? -16.090 15.556 16.365 1.00 63.62 258 TRP A C 1
ATOM 2016 O O . TRP A 1 258 ? -15.525 14.560 15.918 1.00 63.62 258 TRP A O 1
ATOM 2026 N N . SER A 1 259 ? -17.347 15.858 16.028 1.00 60.06 259 SER A N 1
ATOM 2027 C CA . SER A 1 259 ? -18.263 14.937 15.339 1.00 60.06 259 SER A CA 1
ATOM 2028 C C . SER A 1 259 ? -18.659 15.339 13.914 1.00 60.06 259 SER A C 1
ATOM 2030 O O . SER A 1 259 ? -19.561 14.720 13.365 1.00 60.06 259 SER A O 1
ATOM 2032 N N . GLY A 1 260 ? -18.073 16.384 13.320 1.00 55.12 260 GLY A N 1
ATOM 2033 C CA . GLY A 1 260 ? -18.631 16.953 12.080 1.00 55.12 260 GLY A CA 1
ATOM 2034 C C . GLY A 1 260 ? -17.617 17.322 11.010 1.00 55.12 260 GLY A C 1
ATOM 2035 O O . GLY A 1 260 ? -17.716 16.867 9.871 1.00 55.12 260 GLY A O 1
ATOM 2036 N N . GLU A 1 261 ? -16.621 18.132 11.353 1.00 55.81 261 GLU A N 1
ATOM 2037 C CA . GLU A 1 261 ? -15.802 18.760 10.310 1.00 55.81 261 GLU A CA 1
ATOM 2038 C C . GLU A 1 261 ? -14.667 17.855 9.810 1.00 55.81 261 GLU A C 1
ATOM 2040 O O . GLU A 1 261 ? -14.261 17.938 8.652 1.00 55.81 261 GLU A O 1
ATOM 2045 N N . GLY A 1 262 ? -14.224 16.893 10.627 1.00 56.28 262 GLY A N 1
ATOM 2046 C CA . GLY A 1 262 ? -13.189 15.929 10.243 1.00 56.28 262 GLY A CA 1
ATOM 2047 C C . GLY A 1 262 ? -13.683 14.719 9.440 1.00 56.28 262 GLY A C 1
ATOM 2048 O O . GLY A 1 262 ? -12.909 14.142 8.680 1.00 56.28 262 GLY A O 1
ATOM 2049 N N . GLU A 1 263 ? -14.954 14.316 9.562 1.00 58.62 263 GLU A N 1
ATOM 2050 C CA . GLU A 1 263 ? -15.465 13.120 8.865 1.00 58.62 263 GLU A CA 1
ATOM 2051 C C . GLU A 1 263 ? -15.658 13.351 7.366 1.00 58.62 263 GLU A C 1
ATOM 2053 O O . GLU A 1 263 ? -15.340 12.478 6.555 1.00 58.62 263 GLU A O 1
ATOM 2058 N N . SER A 1 264 ? -16.067 14.564 6.988 1.00 59.12 264 SER A N 1
ATOM 2059 C CA . SER A 1 264 ? -16.121 14.986 5.585 1.00 59.12 264 SER A CA 1
ATOM 2060 C C . SER A 1 264 ? -14.722 15.042 4.954 1.00 59.12 264 SER A C 1
ATOM 2062 O O . SER A 1 264 ? -14.569 14.743 3.772 1.00 59.12 264 SER A O 1
ATOM 2064 N N . ALA A 1 265 ? -13.686 15.333 5.752 1.00 56.44 265 ALA A N 1
ATOM 2065 C CA . ALA A 1 265 ? -12.284 15.303 5.330 1.00 56.44 265 ALA A CA 1
ATOM 2066 C C . ALA A 1 265 ? -11.644 13.899 5.387 1.00 56.44 265 ALA A C 1
ATOM 2068 O O . ALA A 1 265 ? -10.617 13.669 4.753 1.00 56.44 265 ALA A O 1
ATOM 2069 N N . SER A 1 266 ? -12.224 12.944 6.122 1.00 58.09 266 SER A N 1
ATOM 2070 C CA . SER A 1 266 ? -11.735 11.557 6.173 1.00 58.09 266 SER A CA 1
ATOM 2071 C C . SER A 1 266 ? -12.259 10.722 5.009 1.00 58.09 266 SER A C 1
ATOM 2073 O O . SER A 1 266 ? -11.630 9.741 4.622 1.00 58.09 266 SER A O 1
ATOM 2075 N N . ARG A 1 267 ? -13.381 11.129 4.402 1.00 60.00 267 ARG A N 1
ATOM 2076 C CA . ARG A 1 267 ? -13.909 10.528 3.174 1.00 60.00 267 ARG A CA 1
ATOM 2077 C C . ARG A 1 267 ? -13.274 11.140 1.925 1.00 60.00 267 ARG A C 1
ATOM 2079 O O . ARG A 1 267 ? -13.941 11.285 0.901 1.00 60.00 267 ARG A O 1
ATOM 2086 N N . VAL A 1 268 ? -11.984 11.486 2.002 1.00 55.97 268 VAL A N 1
ATOM 2087 C CA . VAL A 1 268 ? -11.163 11.757 0.819 1.00 55.97 268 VAL A CA 1
ATOM 2088 C C . VAL A 1 268 ? -11.133 10.459 0.037 1.00 55.97 268 VAL A C 1
ATOM 2090 O O . VAL A 1 268 ? -10.337 9.556 0.286 1.00 55.97 268 VAL A O 1
ATOM 2093 N N . SER A 1 269 ? -12.084 10.337 -0.883 1.00 65.62 269 SER A N 1
ATOM 2094 C CA . SER A 1 269 ? -12.036 9.298 -1.883 1.00 65.62 269 SER A CA 1
ATOM 2095 C C . SER A 1 269 ? -10.708 9.502 -2.589 1.00 65.62 269 SER A C 1
ATOM 2097 O O . SER A 1 269 ? -10.502 10.543 -3.210 1.00 65.62 269 SER A O 1
ATOM 2099 N N . VAL A 1 270 ? -9.803 8.529 -2.489 1.00 63.31 270 VAL A N 1
ATOM 2100 C CA . VAL A 1 270 ? -8.529 8.529 -3.227 1.00 63.31 270 VAL A CA 1
ATOM 2101 C C . VAL A 1 270 ? -8.787 8.768 -4.727 1.00 63.31 270 VAL A C 1
ATOM 2103 O O . VAL A 1 270 ? -7.957 9.331 -5.428 1.00 63.31 270 VAL A O 1
ATOM 2106 N N . SER A 1 271 ? -9.996 8.448 -5.210 1.00 64.88 271 SER A N 1
ATOM 2107 C CA . SER A 1 271 ? -10.459 8.735 -6.570 1.00 64.88 271 SER A CA 1
ATOM 2108 C C . SER A 1 271 ? -10.737 10.212 -6.892 1.00 64.88 271 SER A C 1
ATOM 2110 O O . SER A 1 271 ? -10.921 10.528 -8.061 1.00 64.88 271 SER A O 1
ATOM 2112 N N . SER A 1 272 ? -10.858 11.096 -5.897 1.00 60.56 272 SER A N 1
ATOM 2113 C CA . SER A 1 272 ? -11.279 12.496 -6.071 1.00 60.56 272 SER A CA 1
ATOM 2114 C C . SER A 1 272 ? -10.121 13.490 -6.057 1.00 60.56 272 SER A C 1
ATOM 2116 O O . SER A 1 272 ? -10.347 14.679 -6.290 1.00 60.56 272 SER A O 1
ATOM 2118 N N . ILE A 1 273 ? -8.894 13.041 -5.787 1.00 62.44 273 ILE A N 1
ATOM 2119 C CA . ILE A 1 273 ? -7.723 13.905 -5.909 1.00 62.44 273 ILE A CA 1
ATOM 2120 C C . ILE A 1 273 ? -7.418 14.013 -7.400 1.00 62.44 273 ILE A C 1
ATOM 2122 O O . ILE A 1 273 ? -6.707 13.189 -7.978 1.00 62.44 273 ILE A O 1
ATOM 2126 N N . VAL A 1 274 ? -8.033 15.016 -8.026 1.00 63.06 274 VAL A N 1
ATOM 2127 C CA . VAL A 1 274 ? -7.672 15.491 -9.358 1.00 63.06 274 VAL A CA 1
ATOM 2128 C C . VAL A 1 274 ? -6.196 15.839 -9.270 1.00 63.06 274 VAL A C 1
ATOM 2130 O O . VAL A 1 274 ? -5.816 16.784 -8.577 1.00 63.06 274 VAL A O 1
ATOM 2133 N N . LEU A 1 275 ? -5.354 15.009 -9.889 1.00 68.94 275 LEU A N 1
ATOM 2134 C CA . LEU A 1 275 ? -3.962 15.375 -10.092 1.00 68.94 275 LEU A CA 1
ATOM 2135 C C . LEU A 1 275 ? -4.004 16.737 -10.775 1.00 68.94 275 LEU A C 1
ATOM 2137 O O . LEU A 1 275 ? -4.747 16.845 -11.752 1.00 68.94 275 LEU A O 1
ATOM 2141 N N . PRO A 1 276 ? -3.303 17.762 -10.258 1.00 65.50 276 PRO A N 1
ATOM 2142 C CA . PRO A 1 276 ? -3.170 18.996 -11.006 1.00 65.50 276 PRO A CA 1
ATOM 2143 C C . PRO A 1 276 ? -2.696 18.562 -12.388 1.00 65.50 276 PRO A C 1
ATOM 2145 O O . PRO A 1 276 ? -1.660 17.898 -12.493 1.00 65.50 276 PRO A O 1
ATOM 2148 N N . ASP A 1 277 ? -3.537 18.785 -13.400 1.00 62.03 277 ASP A N 1
ATOM 2149 C CA . ASP A 1 277 ? -3.189 18.557 -14.793 1.00 62.03 277 ASP A CA 1
ATOM 2150 C C . ASP A 1 277 ? -2.068 19.558 -15.048 1.00 62.03 277 ASP A C 1
ATOM 2152 O O . ASP A 1 277 ? -2.306 20.716 -15.380 1.00 62.03 277 ASP A O 1
ATOM 2156 N N . GLU A 1 278 ? -0.845 19.144 -14.705 1.00 61.69 278 GLU A N 1
ATOM 2157 C CA . GLU A 1 278 ? 0.365 19.913 -14.908 1.00 61.69 278 GLU A CA 1
ATOM 2158 C C . GLU A 1 278 ? 0.398 20.190 -16.392 1.00 61.69 278 GLU A C 1
ATOM 2160 O O . GLU A 1 278 ? 0.614 19.252 -17.160 1.00 61.69 278 GLU A O 1
ATOM 2165 N N . GLU A 1 279 ? 0.108 21.451 -16.725 1.00 61.50 279 GLU A N 1
ATOM 2166 C CA . GLU A 1 279 ? 0.230 22.116 -18.015 1.00 61.50 279 GLU A CA 1
ATOM 2167 C C . GLU A 1 279 ? 0.991 21.231 -18.983 1.00 61.50 279 GLU A C 1
ATOM 2169 O O . GLU A 1 279 ? 2.224 21.207 -19.032 1.00 61.50 279 GLU A O 1
ATOM 2174 N N . ASP A 1 280 ? 0.212 20.374 -19.637 1.00 61.38 280 ASP A N 1
ATOM 2175 C CA . ASP A 1 280 ? 0.725 19.300 -20.450 1.00 61.38 280 ASP A CA 1
ATOM 2176 C C . ASP A 1 280 ? 1.642 19.960 -21.467 1.00 61.38 280 ASP A C 1
ATOM 2178 O O . ASP A 1 280 ? 1.124 20.691 -22.304 1.00 61.38 280 ASP A O 1
ATOM 2182 N N . GLU A 1 281 ? 2.966 19.736 -21.367 1.00 73.31 281 GLU A N 1
ATOM 2183 C CA . GLU A 1 281 ? 3.951 20.207 -22.351 1.00 73.31 281 GLU A CA 1
ATOM 2184 C C . GLU A 1 281 ? 3.351 19.938 -23.729 1.00 73.31 281 GLU A C 1
ATOM 2186 O O . GLU A 1 281 ? 3.264 18.778 -24.162 1.00 73.31 281 GLU A O 1
ATOM 2191 N N . HIS A 1 282 ? 2.792 20.992 -24.327 1.00 81.44 282 HIS A N 1
ATOM 2192 C CA . HIS A 1 282 ? 1.855 20.845 -25.421 1.00 81.44 282 HIS A CA 1
ATOM 2193 C C . HIS A 1 282 ? 2.748 20.587 -26.613 1.00 81.44 282 HIS A C 1
ATOM 2195 O O . HIS A 1 282 ? 3.351 21.503 -27.165 1.00 81.44 282 HIS A O 1
ATOM 2201 N N . ILE A 1 283 ? 2.957 19.309 -26.923 1.00 85.69 283 ILE A N 1
ATOM 2202 C CA . ILE A 1 283 ? 3.817 18.940 -28.036 1.00 85.69 283 ILE A CA 1
ATOM 2203 C C . ILE A 1 283 ? 3.084 19.423 -29.277 1.00 85.69 283 ILE A C 1
ATOM 2205 O O . ILE A 1 283 ? 2.060 18.843 -29.644 1.00 85.69 283 ILE A O 1
ATOM 2209 N N . GLU A 1 284 ? 3.582 20.500 -29.873 1.00 90.50 284 GLU A N 1
ATOM 2210 C CA . GLU A 1 284 ? 3.027 21.069 -31.092 1.00 90.50 284 GLU A CA 1
ATOM 2211 C C . GLU A 1 284 ? 2.876 19.947 -32.128 1.00 90.50 284 GLU A C 1
ATOM 2213 O O . GLU A 1 284 ? 3.797 19.151 -32.359 1.00 90.50 284 GLU A O 1
ATOM 2218 N N . GLU A 1 285 ? 1.662 19.779 -32.654 1.00 92.12 285 GLU A N 1
ATOM 2219 C CA . GLU A 1 285 ? 1.389 18.720 -33.619 1.00 92.12 285 GLU A CA 1
ATOM 2220 C C . GLU A 1 285 ? 2.211 18.984 -34.879 1.00 92.12 285 GLU A C 1
ATOM 2222 O O . GLU A 1 285 ? 2.227 20.103 -35.393 1.00 92.12 285 GLU A O 1
ATOM 2227 N N . LEU A 1 286 ? 2.919 17.965 -35.385 1.00 94.00 286 LEU A N 1
ATOM 2228 C CA . LEU A 1 286 ? 3.706 18.185 -36.595 1.00 94.00 286 LEU A CA 1
ATOM 2229 C C . LEU A 1 286 ? 2.810 18.553 -37.767 1.00 94.00 286 LEU A C 1
ATOM 2231 O O . LEU A 1 286 ? 1.750 17.945 -37.948 1.00 94.00 286 LEU A O 1
ATOM 2235 N N . PRO A 1 287 ? 3.293 19.454 -38.637 1.00 92.88 287 PRO A N 1
ATOM 2236 C CA . PRO A 1 287 ? 2.583 19.763 -39.854 1.00 92.88 287 PRO A CA 1
ATOM 2237 C C . PRO A 1 287 ? 2.464 18.495 -40.722 1.00 92.88 287 PRO A C 1
ATOM 2239 O O . PRO A 1 287 ? 3.354 17.632 -40.724 1.00 92.88 287 PRO A O 1
ATOM 2242 N N . PRO A 1 288 ? 1.372 18.348 -41.490 1.00 94.25 288 PRO A N 1
ATOM 2243 C CA . PRO A 1 288 ? 1.074 17.121 -42.232 1.00 94.25 288 PRO A CA 1
ATOM 2244 C C . PRO A 1 288 ? 2.151 16.752 -43.268 1.00 94.25 288 PRO A C 1
ATOM 2246 O O . PRO A 1 288 ? 2.290 15.579 -43.622 1.00 94.25 288 PRO A O 1
ATOM 2249 N N . ASN A 1 289 ? 2.956 17.719 -43.715 1.00 95.69 289 ASN A N 1
ATOM 2250 C CA . ASN A 1 289 ? 4.066 17.556 -44.657 1.00 95.69 289 ASN A CA 1
ATOM 2251 C C . ASN A 1 289 ? 5.431 17.247 -43.999 1.00 95.69 289 ASN A C 1
ATOM 2253 O O . ASN A 1 289 ? 6.442 17.257 -44.698 1.00 95.69 289 ASN A O 1
ATOM 2257 N N . ALA A 1 290 ? 5.482 16.959 -42.693 1.00 96.44 290 ALA A N 1
ATOM 2258 C CA . ALA A 1 290 ? 6.728 16.616 -42.006 1.00 96.44 290 ALA A CA 1
ATOM 2259 C C . ALA A 1 290 ? 7.422 15.378 -42.602 1.00 96.44 290 ALA A C 1
ATOM 2261 O O . ALA A 1 290 ? 6.758 14.402 -42.980 1.00 96.44 290 ALA A O 1
ATOM 2262 N N . SER A 1 291 ? 8.759 15.400 -42.627 1.00 97.69 291 SER A N 1
ATOM 2263 C CA . SER A 1 291 ? 9.579 14.296 -43.138 1.00 97.69 291 SER A CA 1
ATOM 2264 C C . SER A 1 291 ? 9.416 13.021 -42.294 1.00 97.69 291 SER A C 1
ATOM 2266 O O . SER A 1 291 ? 8.989 13.060 -41.137 1.00 97.69 291 SER A O 1
ATOM 2268 N N . GLU A 1 292 ? 9.750 11.851 -42.852 1.00 96.75 292 GLU A N 1
ATOM 2269 C CA . GLU A 1 292 ? 9.650 10.580 -42.115 1.00 96.75 292 GLU A CA 1
ATOM 2270 C C . GLU A 1 292 ? 10.538 10.559 -40.861 1.00 96.75 292 GLU A C 1
ATOM 2272 O O . GLU A 1 292 ? 10.127 10.046 -39.816 1.00 96.75 292 GLU A O 1
ATOM 2277 N N . GLU A 1 293 ? 11.716 11.177 -40.947 1.00 96.50 293 GLU A N 1
ATOM 2278 C CA . GLU A 1 293 ? 12.639 11.346 -39.826 1.00 96.50 293 GLU A CA 1
ATOM 2279 C C . GLU A 1 293 ? 12.017 12.207 -38.719 1.00 96.50 293 GLU A C 1
ATOM 2281 O O . GLU A 1 293 ? 11.924 11.752 -37.579 1.00 96.50 293 GLU A O 1
ATOM 2286 N N . GLN A 1 294 ? 11.450 13.367 -39.065 1.00 96.31 294 GLN A N 1
ATOM 2287 C CA . GLN A 1 294 ? 10.740 14.234 -38.116 1.00 96.31 294 GLN A CA 1
ATOM 2288 C C . GLN A 1 294 ? 9.558 13.510 -37.450 1.00 96.31 294 GLN A C 1
ATOM 2290 O O . GLN A 1 294 ? 9.355 13.589 -36.237 1.00 96.31 294 GLN A O 1
ATOM 2295 N N . ARG A 1 295 ? 8.796 12.721 -38.217 1.00 95.75 295 ARG A N 1
ATOM 2296 C CA . ARG A 1 295 ? 7.701 11.893 -37.681 1.00 95.75 295 ARG A CA 1
ATOM 2297 C C . ARG A 1 295 ? 8.209 10.797 -36.741 1.00 95.75 295 ARG A C 1
ATOM 2299 O O . ARG A 1 295 ? 7.513 10.411 -35.796 1.00 95.75 295 ARG A O 1
ATOM 2306 N N . LEU A 1 296 ? 9.385 10.227 -37.000 1.00 96.19 296 LEU A N 1
ATOM 2307 C CA . LEU A 1 296 ? 10.004 9.237 -36.120 1.00 96.19 296 LEU A CA 1
ATOM 2308 C C . LEU A 1 296 ? 10.479 9.880 -34.813 1.00 96.19 296 LEU A C 1
ATOM 2310 O O . LEU A 1 296 ? 10.199 9.338 -33.742 1.00 96.19 296 LEU A O 1
ATOM 2314 N N . GLU A 1 297 ? 11.148 11.027 -34.892 1.00 95.31 297 GLU A N 1
ATOM 2315 C CA . GLU A 1 297 ? 11.601 11.792 -33.729 1.00 95.31 297 GLU A CA 1
ATOM 2316 C C . GLU A 1 297 ? 10.436 12.227 -32.850 1.00 95.31 297 GLU A C 1
ATOM 2318 O O . GLU A 1 297 ? 10.449 11.975 -31.646 1.00 95.31 297 GLU A O 1
ATOM 2323 N N . TYR A 1 298 ? 9.364 12.739 -33.448 1.00 94.75 298 TYR A N 1
ATOM 2324 C CA . TYR A 1 298 ? 8.148 13.075 -32.719 1.00 94.75 298 TYR A CA 1
ATOM 2325 C C . TYR A 1 298 ? 7.544 11.887 -31.981 1.00 94.75 298 TYR A C 1
ATOM 2327 O O . TYR A 1 298 ? 7.176 11.996 -30.813 1.00 94.75 298 TYR A O 1
ATOM 2335 N N . ARG A 1 299 ? 7.481 10.710 -32.620 1.00 95.19 299 ARG A N 1
ATOM 2336 C CA . ARG A 1 299 ? 7.010 9.488 -31.949 1.00 95.19 299 ARG A CA 1
ATOM 2337 C C . ARG A 1 299 ? 7.899 9.121 -30.759 1.00 95.19 299 ARG A C 1
ATOM 2339 O O . ARG A 1 299 ? 7.376 8.703 -29.725 1.00 95.19 299 ARG A O 1
ATOM 2346 N N . ARG A 1 300 ? 9.223 9.283 -30.868 1.00 94.81 300 ARG A N 1
ATOM 2347 C CA . ARG A 1 300 ? 10.166 9.053 -29.757 1.00 94.81 300 ARG A CA 1
ATOM 2348 C C . ARG A 1 300 ? 9.968 10.068 -28.630 1.00 94.81 300 ARG A C 1
ATOM 2350 O O . ARG A 1 300 ? 9.901 9.662 -27.467 1.00 94.81 300 ARG A O 1
ATOM 2357 N N . LEU A 1 301 ? 9.831 11.350 -28.965 1.00 93.94 301 LEU A N 1
ATOM 2358 C CA . LEU A 1 301 ? 9.590 12.430 -28.010 1.00 93.94 301 LEU A CA 1
ATOM 2359 C C . LEU A 1 301 ? 8.272 12.207 -27.265 1.00 93.94 301 LEU A C 1
ATOM 2361 O O . LEU A 1 301 ? 8.260 12.126 -26.038 1.00 93.94 301 LEU A O 1
ATOM 2365 N N . ARG A 1 302 ? 7.183 11.967 -27.999 1.00 92.75 302 ARG A N 1
ATOM 2366 C CA . ARG A 1 302 ? 5.864 11.662 -27.438 1.00 92.75 302 ARG A CA 1
ATOM 2367 C C . ARG A 1 302 ? 5.898 10.446 -26.516 1.00 92.75 302 ARG A C 1
ATOM 2369 O O . ARG A 1 302 ? 5.379 10.512 -25.407 1.00 92.75 302 ARG A O 1
ATOM 2376 N N . ASN A 1 303 ? 6.545 9.349 -26.917 1.00 94.12 303 ASN A N 1
ATOM 2377 C CA . ASN A 1 303 ? 6.695 8.173 -26.052 1.00 94.12 303 ASN A CA 1
ATOM 2378 C C . ASN A 1 303 ? 7.485 8.488 -24.773 1.00 94.12 303 ASN A C 1
ATOM 2380 O O . ASN A 1 303 ? 7.141 7.993 -23.699 1.00 94.12 303 ASN A O 1
ATOM 2384 N N . THR A 1 304 ? 8.521 9.321 -24.874 1.00 92.31 304 THR A N 1
ATOM 2385 C CA . THR A 1 304 ? 9.326 9.759 -23.725 1.00 92.31 304 THR A CA 1
ATOM 2386 C C . THR A 1 304 ? 8.488 10.589 -22.756 1.00 92.31 304 THR A C 1
ATOM 2388 O O . THR A 1 304 ? 8.509 10.330 -21.552 1.00 92.31 304 THR A O 1
ATOM 2391 N N . LEU A 1 305 ? 7.693 11.525 -23.272 1.00 91.50 305 LEU A N 1
ATOM 2392 C CA . LEU A 1 305 ? 6.798 12.357 -22.471 1.00 91.50 305 LEU A CA 1
ATOM 2393 C C . LEU A 1 305 ? 5.690 11.533 -21.814 1.00 91.50 305 LEU A C 1
ATOM 2395 O O . LEU A 1 305 ? 5.497 11.624 -20.602 1.00 91.50 305 LEU A O 1
ATOM 2399 N N . MET A 1 306 ? 5.059 10.617 -22.551 1.00 89.62 306 MET A N 1
ATOM 2400 C CA . MET A 1 306 ? 4.077 9.685 -21.985 1.00 89.62 306 MET A CA 1
ATOM 2401 C C . MET A 1 306 ? 4.684 8.811 -20.876 1.00 89.62 306 MET A C 1
ATOM 2403 O O . MET A 1 306 ? 4.045 8.572 -19.848 1.00 89.62 306 MET A O 1
ATOM 2407 N N . ALA A 1 307 ? 5.933 8.363 -21.038 1.00 91.62 307 ALA A N 1
ATOM 2408 C CA . ALA A 1 307 ? 6.641 7.613 -20.006 1.00 91.62 307 ALA A CA 1
ATOM 2409 C C . ALA A 1 307 ? 6.940 8.468 -18.763 1.00 91.62 307 ALA A C 1
ATOM 2411 O O . ALA A 1 307 ? 6.771 7.974 -17.647 1.00 91.62 307 ALA A O 1
ATOM 2412 N N . ARG A 1 308 ? 7.341 9.737 -18.931 1.00 91.31 308 ARG A N 1
ATOM 2413 C CA . ARG A 1 308 ? 7.537 10.690 -17.822 1.00 91.31 308 ARG A CA 1
ATOM 2414 C C . ARG A 1 308 ? 6.232 10.942 -17.068 1.00 91.31 308 ARG A C 1
ATOM 2416 O O . ARG A 1 308 ? 6.202 10.717 -15.861 1.00 91.31 308 ARG A O 1
ATOM 2423 N N . ARG A 1 309 ? 5.139 11.268 -17.768 1.00 89.50 309 ARG A N 1
ATOM 2424 C CA . ARG A 1 309 ? 3.802 11.440 -17.164 1.00 89.50 309 ARG A CA 1
ATOM 2425 C C . ARG A 1 309 ? 3.354 10.184 -16.425 1.00 89.50 309 ARG A C 1
ATOM 2427 O O . ARG A 1 309 ? 2.839 10.248 -15.315 1.00 89.50 309 ARG A O 1
ATOM 2434 N N . SER A 1 310 ? 3.596 9.003 -16.997 1.00 90.88 310 SER A N 1
ATOM 2435 C CA . SER A 1 310 ? 3.290 7.746 -16.312 1.00 90.88 310 SER A CA 1
ATOM 2436 C C . SER A 1 310 ? 4.113 7.528 -15.040 1.00 90.88 310 SER A C 1
ATOM 2438 O O . SER A 1 310 ? 3.602 6.860 -14.143 1.00 90.88 310 SER A O 1
ATOM 2440 N N . ARG A 1 311 ? 5.365 7.998 -14.965 1.00 91.50 311 ARG A N 1
ATOM 2441 C CA . ARG A 1 311 ? 6.176 7.912 -13.740 1.00 91.50 311 ARG A CA 1
ATOM 2442 C C . ARG A 1 311 ? 5.664 8.888 -12.689 1.00 91.50 311 ARG A C 1
ATOM 2444 O O . ARG A 1 311 ? 5.362 8.425 -11.597 1.00 91.50 311 ARG A O 1
ATOM 2451 N N . ARG A 1 312 ? 5.425 10.150 -13.071 1.00 90.19 312 ARG A N 1
ATOM 2452 C CA . ARG A 1 312 ? 4.833 11.169 -12.188 1.00 90.19 312 ARG A CA 1
ATOM 2453 C C . ARG A 1 312 ? 3.528 10.680 -11.564 1.00 90.19 312 ARG A C 1
ATOM 2455 O O . ARG A 1 312 ? 3.442 10.617 -10.352 1.00 90.19 312 ARG A O 1
ATOM 2462 N N . ARG A 1 313 ? 2.573 10.182 -12.365 1.00 89.31 313 ARG A N 1
ATOM 2463 C CA . ARG A 1 313 ? 1.297 9.632 -11.852 1.00 89.31 313 ARG A CA 1
ATOM 2464 C C . ARG A 1 313 ? 1.461 8.495 -10.840 1.00 89.31 313 ARG A C 1
ATOM 2466 O O . ARG A 1 313 ? 0.622 8.313 -9.969 1.00 89.31 313 ARG A O 1
ATOM 2473 N N . LYS A 1 314 ? 2.503 7.674 -10.991 1.00 92.38 314 LYS A N 1
ATOM 2474 C CA . LYS A 1 314 ? 2.783 6.583 -10.047 1.00 92.38 314 LYS A CA 1
ATOM 2475 C C . LYS A 1 314 ? 3.421 7.107 -8.767 1.00 92.38 314 LYS A C 1
ATOM 2477 O O . LYS A 1 314 ? 3.108 6.591 -7.706 1.00 92.38 314 LYS A O 1
ATOM 2482 N N . GLU A 1 315 ? 4.313 8.083 -8.883 1.00 92.00 315 GLU A N 1
ATOM 2483 C CA . GLU A 1 315 ? 4.959 8.739 -7.745 1.00 92.00 315 GLU A CA 1
ATOM 2484 C C . GLU A 1 315 ? 3.931 9.517 -6.918 1.00 92.00 315 GLU A C 1
ATOM 2486 O O . GLU A 1 315 ? 3.860 9.308 -5.713 1.00 92.00 315 GLU A O 1
ATOM 2491 N N . THR A 1 316 ? 3.055 10.295 -7.558 1.00 89.25 316 THR A N 1
ATOM 2492 C CA . THR A 1 316 ? 1.974 11.019 -6.875 1.00 89.25 316 THR A CA 1
ATOM 2493 C C . THR A 1 316 ? 0.979 10.078 -6.204 1.00 89.25 316 THR A C 1
ATOM 2495 O O . THR A 1 316 ? 0.572 10.334 -5.079 1.00 89.25 316 THR A O 1
ATOM 2498 N N . TYR A 1 317 ? 0.619 8.956 -6.838 1.00 91.81 317 TYR A N 1
ATOM 2499 C CA . TYR A 1 317 ? -0.228 7.947 -6.194 1.00 91.81 317 TYR A CA 1
ATOM 2500 C C . TYR A 1 317 ? 0.421 7.371 -4.927 1.00 91.81 317 TYR A C 1
ATOM 2502 O O . TYR A 1 317 ? -0.248 7.202 -3.916 1.00 91.81 317 TYR A O 1
ATOM 2510 N N . VAL A 1 318 ? 1.729 7.090 -4.955 1.00 93.75 318 VAL A N 1
ATOM 2511 C CA . VAL A 1 318 ? 2.449 6.619 -3.760 1.00 93.75 318 VAL A CA 1
ATOM 2512 C C . VAL A 1 318 ? 2.470 7.697 -2.672 1.00 93.75 318 VAL A C 1
ATOM 2514 O O . VAL A 1 318 ? 2.131 7.387 -1.535 1.00 93.75 318 VAL A O 1
ATOM 2517 N N . GLN A 1 319 ? 2.752 8.956 -3.023 1.00 93.56 319 GLN A N 1
ATOM 2518 C CA . GLN A 1 319 ? 2.693 10.083 -2.081 1.00 93.56 319 GLN A CA 1
ATOM 2519 C C . GLN A 1 319 ? 1.305 10.230 -1.438 1.00 93.56 319 GLN A C 1
ATOM 2521 O O . GLN A 1 319 ? 1.201 10.443 -0.236 1.00 93.56 319 GLN A O 1
ATOM 2526 N N . GLN A 1 320 ? 0.230 10.059 -2.213 1.00 90.00 320 GLN A N 1
ATOM 2527 C CA . GLN A 1 320 ? -1.142 10.088 -1.693 1.00 90.00 320 GLN A CA 1
ATOM 2528 C C . GLN A 1 320 ? -1.405 8.960 -0.689 1.00 90.00 320 GLN A C 1
ATOM 2530 O O . GLN A 1 320 ? -2.081 9.179 0.315 1.00 90.00 320 GLN A O 1
ATOM 2535 N N . LEU A 1 321 ? -0.884 7.755 -0.941 1.00 92.75 321 LEU A N 1
ATOM 2536 C CA . LEU A 1 321 ? -1.007 6.644 0.003 1.00 92.75 321 LEU A CA 1
ATOM 2537 C C . LEU A 1 321 ? -0.245 6.930 1.306 1.00 92.75 321 LEU A C 1
ATOM 2539 O O . LEU A 1 321 ? -0.787 6.711 2.386 1.00 92.75 321 LEU A O 1
ATOM 2543 N N . GLU A 1 322 ? 0.983 7.444 1.220 1.00 93.44 322 GLU A N 1
ATOM 2544 C CA . GLU A 1 322 ? 1.778 7.847 2.390 1.00 93.44 322 GLU A CA 1
ATOM 2545 C C . GLU A 1 322 ? 1.055 8.925 3.213 1.00 93.44 322 GLU A C 1
ATOM 2547 O O . GLU A 1 322 ? 0.917 8.806 4.433 1.00 93.44 322 GLU A O 1
ATOM 2552 N N . GLU A 1 323 ? 0.514 9.943 2.541 1.00 92.44 323 GLU A N 1
ATOM 2553 C CA . GLU A 1 323 ? -0.265 11.001 3.177 1.00 92.44 323 GLU A CA 1
ATOM 2554 C C . GLU A 1 323 ? -1.532 10.452 3.851 1.00 92.44 323 GLU A C 1
ATOM 2556 O O . GLU A 1 323 ? -1.856 10.836 4.978 1.00 92.44 323 GLU A O 1
ATOM 2561 N N . ALA A 1 324 ? -2.238 9.523 3.204 1.00 90.88 324 ALA A N 1
ATOM 2562 C CA . ALA A 1 324 ? -3.411 8.873 3.778 1.00 90.88 324 ALA A CA 1
ATOM 2563 C C . ALA A 1 324 ? -3.065 8.081 5.049 1.00 90.88 324 ALA A C 1
ATOM 2565 O O . ALA A 1 324 ? -3.770 8.210 6.052 1.00 90.88 324 ALA A O 1
ATOM 2566 N N . VAL A 1 325 ? -1.959 7.325 5.050 1.00 94.19 325 VAL A N 1
ATOM 2567 C CA . VAL A 1 325 ? -1.459 6.642 6.258 1.00 94.19 325 VAL A CA 1
ATOM 2568 C C . VAL A 1 325 ? -1.194 7.653 7.373 1.00 94.19 325 VAL A C 1
ATOM 2570 O O . VAL A 1 325 ? -1.643 7.455 8.507 1.00 94.19 325 VAL A O 1
ATOM 2573 N N . HIS A 1 326 ? -0.512 8.760 7.067 1.00 94.06 326 HIS A N 1
ATOM 2574 C CA . HIS A 1 326 ? -0.216 9.798 8.052 1.00 94.06 326 HIS A CA 1
ATOM 2575 C C . HIS A 1 326 ? -1.495 10.414 8.640 1.00 94.06 326 HIS A C 1
ATOM 2577 O O . HIS A 1 326 ? -1.654 10.477 9.862 1.00 94.06 326 HIS A O 1
ATOM 2583 N N . ARG A 1 327 ? -2.457 10.790 7.788 1.00 89.19 327 ARG A N 1
ATOM 2584 C CA . ARG A 1 327 ? -3.757 11.338 8.211 1.00 89.19 327 ARG A CA 1
ATOM 2585 C C . ARG A 1 327 ? -4.517 10.364 9.115 1.00 89.19 327 ARG A C 1
ATOM 2587 O O . ARG A 1 327 ? -4.966 10.761 10.190 1.00 89.19 327 ARG A O 1
ATOM 2594 N N . LEU A 1 328 ? -4.623 9.092 8.723 1.00 90.19 328 LEU A N 1
ATOM 2595 C CA . LEU A 1 328 ? -5.297 8.062 9.523 1.00 90.19 328 LEU A CA 1
ATOM 2596 C C . LEU A 1 328 ? -4.612 7.845 10.875 1.00 90.19 328 LEU A C 1
ATOM 2598 O O . LEU A 1 328 ? -5.292 7.680 11.885 1.00 90.19 328 LEU A O 1
ATOM 2602 N N . THR A 1 329 ? -3.280 7.911 10.916 1.00 93.44 329 THR A N 1
ATOM 2603 C CA . THR A 1 329 ? -2.507 7.821 12.164 1.00 93.44 329 THR A CA 1
ATOM 2604 C C . THR A 1 329 ? -2.890 8.938 13.131 1.00 93.44 329 THR A C 1
ATOM 2606 O O . THR A 1 329 ? -3.216 8.672 14.288 1.00 93.44 329 THR A O 1
ATOM 2609 N N . VAL A 1 330 ? -2.927 10.184 12.651 1.00 92.88 330 VAL A N 1
ATOM 2610 C CA . VAL A 1 330 ? -3.315 11.345 13.466 1.00 92.88 330 VAL A CA 1
ATOM 2611 C C . VAL A 1 330 ? -4.747 11.202 13.984 1.00 92.88 330 VAL A C 1
ATOM 2613 O O . VAL A 1 330 ? -5.005 11.441 15.164 1.00 92.88 330 VAL A O 1
ATOM 2616 N N . VAL A 1 331 ? -5.690 10.791 13.131 1.00 90.44 331 VAL A N 1
ATOM 2617 C CA . VAL A 1 331 ? -7.094 10.620 13.535 1.00 90.44 331 VAL A CA 1
ATOM 2618 C C . VAL A 1 331 ? -7.249 9.491 14.556 1.00 90.44 331 VAL A C 1
ATOM 2620 O O . VAL A 1 331 ? -7.952 9.663 15.551 1.00 90.44 331 VAL A O 1
ATOM 2623 N N . LYS A 1 332 ? -6.567 8.359 14.362 1.00 93.06 332 LYS A N 1
ATOM 2624 C CA . LYS A 1 332 ? -6.544 7.249 15.321 1.00 93.06 332 LYS A CA 1
ATOM 2625 C C . LYS A 1 332 ? -6.044 7.700 16.697 1.00 93.06 332 LYS A C 1
ATOM 2627 O O . LYS A 1 332 ? -6.711 7.421 17.690 1.00 93.06 332 LYS A O 1
ATOM 2632 N N . GLU A 1 333 ? -4.919 8.414 16.772 1.00 94.06 333 GLU A N 1
ATOM 2633 C CA . GLU A 1 333 ? -4.384 8.897 18.056 1.00 94.06 333 GLU A CA 1
ATOM 2634 C C . GLU A 1 333 ? -5.330 9.901 18.733 1.00 94.06 333 GLU A C 1
ATOM 2636 O O . GLU A 1 333 ? -5.508 9.863 19.950 1.00 94.06 333 GLU A O 1
ATOM 2641 N N . ARG A 1 334 ? -6.034 10.739 17.959 1.00 91.38 334 ARG A N 1
ATOM 2642 C CA . ARG A 1 334 ? -7.104 11.594 18.501 1.00 91.38 334 ARG A CA 1
ATOM 2643 C C . ARG A 1 334 ? -8.252 10.786 19.106 1.00 91.38 334 ARG A C 1
ATOM 2645 O O . ARG A 1 334 ? -8.750 11.162 20.158 1.00 91.38 334 ARG A O 1
ATOM 2652 N N . TRP A 1 335 ? -8.692 9.694 18.481 1.00 93.19 335 TRP A N 1
ATOM 2653 C CA . TRP A 1 335 ? -9.731 8.833 19.070 1.00 93.19 335 TRP A CA 1
ATOM 2654 C C . TRP A 1 335 ? -9.240 8.096 20.312 1.00 93.19 335 TRP A C 1
ATOM 2656 O O . TRP A 1 335 ? -9.990 7.908 21.267 1.00 93.19 335 TRP A O 1
ATOM 2666 N N . LYS A 1 336 ? -7.973 7.690 20.324 1.00 95.06 336 LYS A N 1
ATOM 2667 C CA . LYS A 1 336 ? -7.374 7.023 21.476 1.00 95.06 336 LYS A CA 1
ATOM 2668 C C . LYS A 1 336 ? -7.307 7.947 22.693 1.00 95.06 336 LYS A C 1
ATOM 2670 O O . LYS A 1 336 ? -7.759 7.558 23.765 1.00 95.06 336 LYS A O 1
ATOM 2675 N N . THR A 1 337 ? -6.847 9.187 22.518 1.00 94.12 337 THR A N 1
ATOM 2676 C CA . THR A 1 337 ? -6.828 10.172 23.612 1.00 94.12 337 THR A CA 1
ATOM 2677 C C . THR A 1 337 ? -8.231 10.474 24.144 1.00 94.12 337 THR A C 1
ATOM 2679 O O . THR A 1 337 ? -8.384 10.664 25.346 1.00 94.12 337 THR A O 1
ATOM 2682 N N . GLN A 1 338 ? -9.270 10.440 23.301 1.00 91.81 338 GLN A N 1
ATOM 2683 C CA . GLN A 1 338 ? -10.669 10.569 23.748 1.00 91.81 338 GLN A CA 1
ATOM 2684 C C . GLN A 1 338 ? -11.130 9.426 24.628 1.00 91.81 338 GLN A C 1
ATOM 2686 O O . GLN A 1 338 ? -11.820 9.635 25.621 1.00 91.81 338 GLN A O 1
ATOM 2691 N N . VAL A 1 339 ? -10.801 8.200 24.233 1.00 95.88 339 VAL A N 1
ATOM 2692 C CA . VAL A 1 339 ? -11.135 7.033 25.041 1.00 95.88 339 VAL A CA 1
ATOM 2693 C C . VAL A 1 339 ? -10.481 7.166 26.413 1.00 95.88 339 VAL A C 1
ATOM 2695 O O . VAL A 1 339 ? -11.168 7.035 27.419 1.00 95.88 339 VAL A O 1
ATOM 2698 N N . GLU A 1 340 ? -9.202 7.536 26.458 1.00 95.75 340 GLU A N 1
ATOM 2699 C CA . GLU A 1 340 ? -8.470 7.722 27.713 1.00 95.75 340 GLU A CA 1
ATOM 2700 C C . GLU A 1 340 ? -9.029 8.861 28.584 1.00 95.75 340 GLU A C 1
ATOM 2702 O O . GLU A 1 340 ? -8.975 8.778 29.813 1.00 95.75 340 GLU A O 1
ATOM 2707 N N . THR A 1 341 ? -9.542 9.946 27.993 1.00 93.81 341 THR A N 1
ATOM 2708 C CA . THR A 1 341 ? -10.173 11.028 28.766 1.00 93.81 341 THR A CA 1
ATOM 2709 C C . THR A 1 341 ? -11.542 10.619 29.297 1.00 93.81 341 THR A C 1
ATOM 2711 O O . THR A 1 341 ? -11.840 10.903 30.456 1.00 93.81 341 THR A O 1
ATOM 2714 N N . LEU A 1 342 ? -12.356 9.922 28.499 1.00 94.62 342 LEU A N 1
ATOM 2715 C CA . LEU A 1 342 ? -13.655 9.402 28.933 1.00 94.62 342 LEU A CA 1
ATOM 2716 C C . LEU A 1 342 ? -13.508 8.369 30.051 1.00 94.62 342 LEU A C 1
ATOM 2718 O O . LEU A 1 342 ? -14.251 8.425 31.028 1.00 94.62 342 LEU A O 1
ATOM 2722 N N . GLU A 1 343 ? -12.530 7.471 29.940 1.00 95.31 343 GLU A N 1
ATOM 2723 C CA . GLU A 1 343 ? -12.209 6.498 30.988 1.00 95.31 343 GLU A CA 1
ATOM 2724 C C . GLU A 1 343 ? -11.860 7.205 32.300 1.00 95.31 343 GLU A C 1
ATOM 2726 O O . GLU A 1 343 ? -12.480 6.924 33.323 1.00 95.31 343 GLU A O 1
ATOM 2731 N N . ARG A 1 344 ? -10.990 8.225 32.258 1.00 94.62 344 ARG A N 1
ATOM 2732 C CA . ARG A 1 344 ? -10.652 9.036 33.440 1.00 94.62 344 ARG A CA 1
ATOM 2733 C C . ARG A 1 344 ? -11.860 9.736 34.072 1.00 94.62 344 ARG A C 1
ATOM 2735 O O . ARG A 1 344 ? -11.946 9.807 35.296 1.00 94.62 344 ARG A O 1
ATOM 2742 N N . VAL A 1 345 ? -12.791 10.258 33.269 1.00 93.50 345 VAL A N 1
ATOM 2743 C CA . VAL A 1 345 ? -14.012 10.919 33.777 1.00 93.50 345 VAL A CA 1
ATOM 2744 C C . VAL A 1 345 ? -14.939 9.921 34.474 1.00 93.50 345 VAL A C 1
ATOM 2746 O O . VAL A 1 345 ? -15.498 10.232 35.527 1.00 93.50 345 VAL A O 1
ATOM 2749 N N . ILE A 1 346 ? -15.092 8.723 33.906 1.00 94.25 346 ILE A N 1
ATOM 2750 C CA . ILE A 1 346 ? -15.933 7.665 34.475 1.00 94.25 346 ILE A CA 1
ATOM 2751 C C . ILE A 1 346 ? -15.309 7.134 35.775 1.00 94.25 346 ILE A C 1
ATOM 2753 O O . ILE A 1 346 ? -15.998 7.052 36.795 1.00 94.25 346 ILE A O 1
ATOM 2757 N N . GLU A 1 347 ? -14.006 6.841 35.773 1.00 94.38 347 GLU A N 1
ATOM 2758 C CA . GLU A 1 347 ? -13.277 6.349 36.949 1.00 94.38 347 GLU A CA 1
ATOM 2759 C C . GLU A 1 347 ? -13.279 7.370 38.093 1.00 94.38 347 GLU A C 1
ATOM 2761 O O . GLU A 1 347 ? -13.601 7.019 39.230 1.00 94.38 347 GLU A O 1
ATOM 2766 N N . GLY A 1 348 ? -13.020 8.650 37.801 1.00 93.88 348 GLY A N 1
ATOM 2767 C CA . GLY A 1 348 ? -12.950 9.710 38.811 1.00 93.88 348 GLY A CA 1
ATOM 2768 C C . GLY A 1 348 ? -14.222 9.879 39.651 1.00 93.88 348 GLY A C 1
ATOM 2769 O O . GLY A 1 348 ? -14.141 10.292 40.806 1.00 93.88 348 GLY A O 1
ATOM 2770 N N . LYS A 1 349 ? -15.400 9.525 39.121 1.00 82.69 349 LYS A N 1
ATOM 2771 C CA . LYS A 1 349 ? -16.665 9.602 39.874 1.00 82.69 349 LYS A CA 1
ATOM 2772 C C . LYS A 1 349 ? -16.950 8.367 40.711 1.00 82.69 349 LYS A C 1
ATOM 2774 O O . LYS A 1 349 ? -17.531 8.513 41.783 1.00 82.69 349 LYS A O 1
ATOM 2779 N N . SER A 1 350 ? -16.508 7.188 40.273 1.00 81.75 350 SER A N 1
ATOM 2780 C CA . SER A 1 350 ? -16.631 5.975 41.091 1.00 81.75 350 SER A CA 1
ATOM 2781 C C . SER A 1 350 ? -15.881 6.095 42.424 1.00 81.75 350 SER A C 1
ATOM 2783 O O . SER A 1 350 ? -16.342 5.573 43.429 1.00 81.75 350 SER A O 1
ATOM 2785 N N . GLY A 1 351 ? -14.788 6.867 42.467 1.00 79.56 351 GLY A N 1
ATOM 2786 C CA . GLY A 1 351 ? -14.042 7.119 43.702 1.00 79.56 351 GLY A CA 1
ATOM 2787 C C . GLY A 1 351 ? -14.693 8.110 44.677 1.00 79.56 351 GLY A C 1
ATOM 2788 O O . GLY A 1 351 ? -14.334 8.109 45.850 1.00 79.56 351 GLY A O 1
ATOM 2789 N N . LEU A 1 352 ? -15.634 8.958 44.235 1.00 75.75 352 LEU A N 1
ATOM 2790 C CA . LEU A 1 352 ? -16.265 9.968 45.104 1.00 75.75 352 LEU A CA 1
ATOM 2791 C C . LEU A 1 352 ? -17.532 9.469 45.819 1.00 75.75 352 LEU A C 1
ATOM 2793 O O . LEU A 1 352 ? -17.954 10.095 46.789 1.00 75.75 352 LEU A O 1
ATOM 2797 N N . SER A 1 353 ? -18.159 8.383 45.354 1.00 68.50 353 SER A N 1
ATOM 2798 C CA . SER A 1 353 ? -19.400 7.864 45.952 1.00 68.50 353 SER A CA 1
ATOM 2799 C C . SER A 1 353 ? -19.189 7.025 47.211 1.00 68.50 353 SER A C 1
ATOM 2801 O O . SER A 1 353 ? -20.138 6.848 47.966 1.00 68.50 353 SER A O 1
ATOM 2803 N N . ASP A 1 354 ? 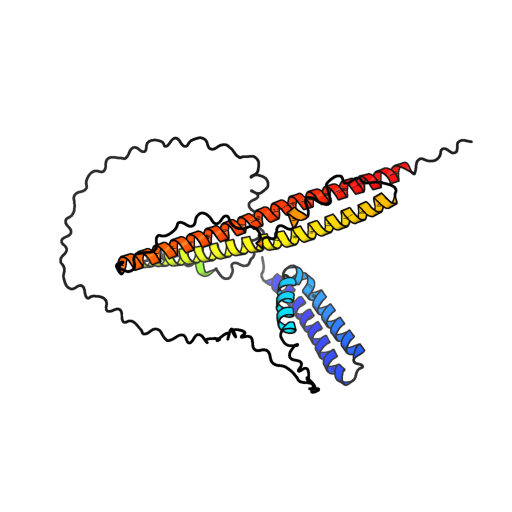-17.966 6.561 47.462 1.00 68.81 354 ASP A N 1
ATOM 2804 C CA . ASP A 1 354 ? -17.641 5.734 48.630 1.00 68.81 354 ASP A CA 1
ATOM 2805 C C . ASP A 1 354 ? -17.160 6.560 49.826 1.00 68.81 354 ASP A C 1
ATOM 2807 O O . ASP A 1 354 ? -16.581 6.006 50.758 1.00 68.81 354 ASP A O 1
ATOM 2811 N N . SER A 1 355 ? -17.400 7.878 49.834 1.00 70.12 355 SER A N 1
ATOM 2812 C CA . SER A 1 355 ? -17.183 8.670 51.043 1.00 70.12 355 SER A CA 1
ATOM 2813 C C . SER A 1 355 ? -18.104 8.097 52.126 1.00 70.12 355 SER A C 1
ATOM 2815 O O . SER A 1 355 ? -19.330 8.215 51.984 1.00 70.12 355 SER A O 1
ATOM 2817 N N . PRO A 1 356 ? -17.560 7.414 53.155 1.00 71.38 356 PRO A N 1
ATOM 2818 C CA . PRO A 1 356 ? -18.375 6.792 54.177 1.00 71.38 356 PRO A CA 1
ATOM 2819 C C . PRO A 1 356 ? -19.157 7.929 54.806 1.00 71.38 356 PRO A C 1
ATOM 2821 O O . PRO A 1 356 ? -18.575 8.873 55.337 1.00 71.38 356 PRO A O 1
ATOM 2824 N N . SER A 1 357 ? -20.477 7.887 54.641 1.00 66.50 357 SER A N 1
ATOM 2825 C CA . SER A 1 357 ? -21.366 8.778 55.365 1.00 66.50 357 SER A CA 1
ATOM 2826 C C . SER A 1 357 ? -21.058 8.525 56.827 1.00 66.50 357 SER A C 1
ATOM 2828 O O . SER A 1 357 ? -21.371 7.449 57.335 1.00 66.50 357 SER A O 1
ATOM 2830 N N . ASP A 1 358 ? -20.322 9.459 57.417 1.00 65.44 358 ASP A N 1
ATOM 2831 C CA . ASP A 1 358 ? -19.871 9.431 58.792 1.00 65.44 358 ASP A CA 1
ATOM 2832 C C . ASP A 1 358 ? -21.143 9.359 59.635 1.00 65.44 358 ASP A C 1
ATOM 2834 O O . ASP A 1 358 ? -21.865 10.340 59.818 1.00 65.44 358 ASP A O 1
ATOM 2838 N N . GLN A 1 359 ? -21.504 8.132 60.010 1.00 62.50 359 GLN A N 1
ATOM 2839 C CA . GLN A 1 359 ? -22.545 7.835 60.974 1.00 62.50 359 GLN A CA 1
ATOM 2840 C C . GLN A 1 359 ? -21.953 8.182 62.336 1.00 62.50 359 GLN A C 1
ATOM 2842 O O . GLN A 1 359 ? -21.524 7.308 63.083 1.00 62.50 359 GLN A O 1
ATOM 2847 N N . SER A 1 360 ? -21.854 9.476 62.621 1.00 69.50 360 SER A N 1
ATOM 2848 C CA . SER A 1 360 ? -21.662 9.973 63.976 1.00 69.50 360 SER A CA 1
ATOM 2849 C C . SER A 1 360 ? -23.046 10.316 64.528 1.00 69.50 360 SER A C 1
ATOM 2851 O O . SER A 1 360 ? -23.655 11.308 64.122 1.00 69.50 360 SER A O 1
ATOM 2853 N N . GLU A 1 361 ? -23.549 9.427 65.387 1.00 61.88 361 GLU A N 1
ATOM 2854 C CA . GLU A 1 361 ? -24.616 9.706 66.360 1.00 61.88 361 GLU A CA 1
ATOM 2855 C C . GLU A 1 361 ? -24.180 10.740 67.405 1.00 61.88 361 GLU A C 1
ATOM 2857 O O . GLU A 1 361 ? -22.978 10.753 67.771 1.00 61.88 361 GLU A O 1
#

InterPro domains:
  IPR004827 Basic-leucine zipper domain [PS50217] (293-344)
  IPR004827 Basic-leucine zipper domain [SM00338] (191-255)
  IPR004827 Basic-leucine zipper domain [SM00338] (291-355)
  IPR046347 Basic-leucine zipper domain superfamily [SSF57959] (295-345)

Radius of gyration: 35.52 Å; chains: 1; bounding box: 99×74×116 Å

pLDDT: mean 71.61, std 19.82, range [33.47, 97.69]

Sequence (361 aa):
MSSSTRRRKLSRIILLVIGGVCTIVAALAAFKSNSPGVTALSVVSGFVSVWTAISPFVKRLSIYRIVRRGTGYVGSRIITATVPRNDVELGVLHVSGTSHEHQSTYRPFRMKPRPKAEISLPKIAGSGVTIQERETGHIPPLQADPITVPPVPSLSVVHDLFSGDPEPGDFAQLSDDEDSDDRDELPPNATAQQRVEHLRRRNTLLARRSRKRRELYRQTLEETIDAMSLEQEKWKTRAETLRRIAEGHGFSVTFGEWSGEGESASRVSVSSIVLPDEEDEHIEELPPNASEEQRLEYRRLRNTLMARRSRRRKETYVQQLEEAVHRLTVVKERWKTQVETLERVIEGKSGLSDSPSDQSE

Foldseek 3Di:
DDPVVVVVVVVVLVVQLVVLVVQLVVLVVCCVPDDPVVSVVSNVVSVVSNCVSCVVVCVVVPPCVVVVVVCVVVVVPPPPPDDDDDDDDDDDDDDDDDDPDPPPPPDDPPPDPDPPPPPPDPPPDDDPDDPDPDDDDDDPDPPDDPPPDPDDPCPPDPCVVPPPPPPCPPVVPPPPVVVVVLPPDDDPPDDPVRVVVNVVVVVVSVVVVVVVVLVVLLVVLVVLLVVLVVLLVVLVVLLVVLVVVCVVVVDPPPPPPLPPDVVVVLPPPLVPPPDPPPPQPPLPDDDPPDDPVVVVVSVVVVVVSVVVVVVVVSVVSSVVSVVSSVSSVVSSVVSVVSSVVSVCVVVVVVVVVPPPPPPDD

Secondary structure (DSSP, 8-state):
--THHHHHHHHHHHHHHHHHHHHHHHHHHGGGTS-HHHHHHHHHHHHHHHHHHHHHHHTTS-HHHHHHHHHHHHHTSS---------------------------------PPPP-----------------------------------------SSGGGT-----TTSSTTS-GGG-GGGG-PPPTT--HHHHHHHHHHHHHHHHHHHHHHHHHHHHHHHHHHHHHHHHHHHHHHHHHHHHHHHHHTT-----TTSSSHHHHHHT--GGG-----------PPPPTT--HHHHHHHHHHHHHHHHHHHHHHHHHHHHHHHHHHHHHHHHHHHHHHHHHHHHHHHHHHHTTTT-------